Protein AF-0000000084850840 (afdb_homodimer)

pLDDT: mean 91.82, std 13.37, range [30.03, 98.81]

Foldseek 3Di:
DPPLQQLQDDPSCCCQQPVQLVLLQVLLCCQPPPPHQQVLLQQLALDPDGDDPPDDPVSNVVSNVRSVVSNVSSCCSHPVLVCLSVVCRPPNQSSNVVVLVVLVVLLVVLVVQQVVSLVPYDPVCSPPVVSRDPNSCVRHVVSVVSNVSSVCSLVQPPHDHDHHPDDPPPPPVVD/DPPLQQLQDDPSCCCQQPVQLVLLQVLLCCQPPPPHQQVLVQQLALDPDGDDPPDDPVSNVVSNVRSVVSNVSSCCSHPVLVCLSVVCSPPNQSSNVVVLVVLVVLLVVLVVQQVVSLVPYDPVCSPPVVSRDPNSCVRHVVSVVSNVSSVCSLVQPPHDHDHHPDDPPPPPVVD

Organism: Agaricus bisporus var. burnettii (strain JB137-S8 / ATCC MYA-4627 / FGSC 10392) (NCBI:txid597362)

Solvent-accessible surface area (backbone atoms only — not comparable to full-atom values): 18500 Å² total; per-residue (Å²): 126,82,59,65,38,57,58,45,50,69,70,54,29,49,42,52,52,46,50,46,24,51,60,36,30,45,56,32,48,25,40,76,65,66,85,18,52,66,53,56,50,43,43,59,38,78,60,90,67,79,65,72,86,72,67,53,52,44,57,49,35,45,50,54,49,32,26,43,48,28,33,32,53,15,37,35,37,44,38,28,53,48,33,38,32,71,65,36,59,88,34,45,36,55,37,33,47,35,50,45,31,42,46,50,31,49,38,53,36,29,54,51,43,32,49,50,50,50,68,41,39,57,78,90,50,63,86,34,74,90,69,50,41,72,52,40,38,48,51,37,54,51,33,47,50,51,34,51,51,49,51,36,55,73,70,33,62,94,53,76,67,66,46,69,90,56,76,78,74,82,56,72,74,74,111,126,80,62,61,39,57,57,46,48,70,70,53,29,48,41,52,53,46,49,49,22,50,61,36,29,45,55,32,47,25,39,75,67,63,86,19,51,65,53,56,51,43,42,59,39,80,59,90,68,78,64,72,86,72,69,53,52,43,56,49,35,47,51,54,50,32,26,42,49,29,33,33,52,15,37,36,37,44,39,29,53,46,31,38,31,70,66,36,57,88,34,44,34,54,36,33,48,34,49,45,31,43,46,49,31,48,38,54,36,30,53,51,42,32,48,50,48,50,68,41,41,57,78,88,49,62,85,33,73,90,67,50,42,72,50,40,38,49,51,36,54,50,32,48,50,52,33,52,51,50,53,36,53,72,70,33,62,94,52,76,66,65,44,69,90,54,76,78,72,83,58,72,74,78,109

Sequence (350 aa):
MADAFAALPGFYRLVFLYIEPLTTFIPFLFVWITPGAKWFFQEQVPYNIPASTPLDDRTYMVVTQLVNCYMLLGLLSSFVFRAVRDTLPNNPAAQERILGASFLALAIADATHVLATFIGLPENLRFSPQHWNVMTHGNITTTTLYLVTRVAWFMGIGRTRFYFGQKKSQRAKLTMADAFAALPGFYRLVFLYIEPLTTFIPFLFVWITPGAKWFFQEQVPYNIPASTPLDDRTYMVVTQLVNCYMLLGLLSSFVFRAVRDTLPNNPAAQERILGASFLALAIADATHVLATFIGLPENLRFSPQHWNVMTHGNITTTTLYLVTRVAWFMGIGRTRFYFGQKKSQRAKLT

Structure (mmCIF, N/CA/C/O backbone):
data_AF-0000000084850840-model_v1
#
loop_
_entity.id
_entity.type
_entity.pdbx_description
1 polymer 'DUF7704 domain-containing protein'
#
loop_
_atom_site.group_PDB
_atom_site.id
_atom_site.type_symbol
_atom_site.label_atom_id
_atom_site.label_alt_id
_atom_site.label_comp_id
_atom_site.label_asym_id
_atom_site.label_entity_id
_atom_site.label_seq_id
_atom_site.pdbx_PDB_ins_code
_atom_site.Cartn_x
_atom_site.Cartn_y
_atom_site.Cartn_z
_atom_site.occupancy
_atom_site.B_iso_or_equiv
_atom_site.auth_seq_id
_atom_site.auth_comp_id
_atom_site.auth_asym_id
_atom_site.auth_atom_id
_atom_site.pdbx_PDB_model_num
ATOM 1 N N . MET A 1 1 ? -14.633 15.977 26.641 1 37.25 1 MET A N 1
ATOM 2 C CA . MET A 1 1 ? -13.234 16.141 26.25 1 37.25 1 MET A CA 1
ATOM 3 C C . MET A 1 1 ? -13.102 16.172 24.734 1 37.25 1 MET A C 1
ATOM 5 O O . MET A 1 1 ? -13.742 15.398 24.031 1 37.25 1 MET A O 1
ATOM 9 N N . ALA A 1 2 ? -12.867 17.312 24.141 1 48.44 2 ALA A N 1
ATOM 10 C CA . ALA A 1 2 ? -12.766 17.5 22.703 1 48.44 2 ALA A CA 1
ATOM 11 C C . ALA A 1 2 ? -12.008 16.344 22.047 1 48.44 2 ALA A C 1
ATOM 13 O O . ALA A 1 2 ? -10.961 15.93 22.531 1 48.44 2 ALA A O 1
ATOM 14 N N . ASP A 1 3 ? -12.664 15.578 21.25 1 62.12 3 ASP A N 1
ATOM 15 C CA . ASP A 1 3 ? -12.055 14.43 20.594 1 62.12 3 ASP A CA 1
ATOM 16 C C . ASP A 1 3 ? -10.742 14.805 19.922 1 62.12 3 ASP A C 1
ATOM 18 O O . ASP A 1 3 ? -10.695 15.742 19.125 1 62.12 3 ASP A O 1
ATOM 22 N N . ALA A 1 4 ? -9.664 14.203 20.562 1 77.75 4 ALA A N 1
ATOM 23 C CA . ALA A 1 4 ? -8.297 14.461 20.141 1 77.75 4 ALA A CA 1
ATOM 24 C C . ALA A 1 4 ? -8.109 14.172 18.656 1 77.75 4 ALA A C 1
ATOM 26 O O . ALA A 1 4 ? -7.188 14.688 18.016 1 77.75 4 ALA A O 1
ATOM 27 N N . PHE A 1 5 ? -9.117 13.438 18.078 1 92.56 5 PHE A N 1
ATOM 28 C CA . PHE A 1 5 ? -9.07 13.164 16.641 1 92.56 5 PHE A CA 1
ATOM 29 C C . PHE A 1 5 ? -10.406 13.492 15.977 1 92.56 5 PHE A C 1
ATOM 31 O O . PHE A 1 5 ? -11.078 12.609 15.453 1 92.56 5 PHE A O 1
ATOM 38 N N . ALA A 1 6 ? -10.734 14.734 15.914 1 93.75 6 ALA A N 1
ATOM 39 C CA . ALA A 1 6 ? -12.039 15.234 15.492 1 93.75 6 ALA A CA 1
ATOM 40 C C . ALA A 1 6 ? -12.398 14.742 14.094 1 93.75 6 ALA A C 1
ATOM 42 O O . ALA A 1 6 ? -13.555 14.445 13.805 1 93.75 6 ALA A O 1
ATOM 43 N N . ALA A 1 7 ? -11.422 14.617 13.25 1 96.56 7 ALA A N 1
ATOM 44 C CA . ALA A 1 7 ? -11.672 14.242 11.859 1 96.56 7 ALA A CA 1
ATOM 45 C C . ALA A 1 7 ? -11.938 12.75 11.727 1 96.56 7 ALA A C 1
ATOM 47 O O . ALA A 1 7 ? -12.414 12.281 10.695 1 96.56 7 ALA A O 1
ATOM 48 N N . LEU A 1 8 ? -11.547 11.938 12.695 1 96.81 8 LEU A N 1
ATOM 49 C CA . LEU A 1 8 ? -11.758 10.492 12.703 1 96.81 8 LEU A CA 1
ATOM 50 C C . LEU A 1 8 ? -12.312 10.031 14.039 1 96.81 8 LEU A C 1
ATOM 52 O O . LEU A 1 8 ? -11.648 9.305 14.781 1 96.81 8 LEU A O 1
ATOM 56 N N . PRO A 1 9 ? -13.547 10.281 14.297 1 96.19 9 PRO A N 1
ATOM 57 C CA . PRO A 1 9 ? -14.102 10.023 15.633 1 96.19 9 PRO A CA 1
ATOM 58 C C . PRO A 1 9 ? -14.727 8.633 15.758 1 96.19 9 PRO A C 1
ATOM 60 O O . PRO A 1 9 ? -15.102 8.031 14.742 1 96.19 9 PRO A O 1
ATOM 63 N N . GLY A 1 10 ? -14.82 8.109 16.969 1 95.19 10 GLY A N 1
ATOM 64 C CA . GLY A 1 10 ? -15.641 6.973 17.344 1 95.19 10 GLY A CA 1
ATOM 65 C C . GLY A 1 10 ? -15.422 5.754 16.469 1 95.19 10 GLY A C 1
ATOM 66 O O . GLY A 1 10 ? -14.297 5.27 16.344 1 95.19 10 GLY A O 1
ATOM 67 N N . PHE A 1 11 ? -16.547 5.461 15.742 1 97.25 11 PHE A N 1
ATOM 68 C CA . PHE A 1 11 ? -16.578 4.266 14.906 1 97.25 11 PHE A CA 1
ATOM 69 C C . PHE A 1 11 ? -15.5 4.312 13.836 1 97.25 11 PHE A C 1
ATOM 71 O O . PHE A 1 11 ? -14.82 3.312 13.586 1 97.25 11 PHE A O 1
ATOM 78 N N . TYR A 1 12 ? -15.312 5.426 13.227 1 97.88 12 TYR A N 1
ATOM 79 C CA . TYR A 1 12 ? -14.32 5.562 12.164 1 97.88 12 TYR A CA 1
ATOM 80 C C . TYR A 1 12 ? -12.906 5.371 12.711 1 97.88 12 TYR A C 1
ATOM 82 O O . TYR A 1 12 ? -12.07 4.734 12.07 1 97.88 12 TYR A O 1
ATOM 90 N N . ARG A 1 13 ? -12.68 5.906 13.859 1 97.06 13 ARG A N 1
ATOM 91 C CA . ARG A 1 13 ? -11.391 5.727 14.516 1 97.06 13 ARG A CA 1
ATOM 92 C C . ARG A 1 13 ? -11.125 4.254 14.797 1 97.06 13 ARG A C 1
ATOM 94 O O . ARG A 1 13 ? -10.023 3.758 14.547 1 97.06 13 ARG A O 1
ATOM 101 N N . LEU A 1 14 ? -12.07 3.604 15.367 1 97.12 14 LEU A N 1
ATOM 102 C CA . LEU A 1 14 ? -11.938 2.186 15.672 1 97.12 14 LEU A CA 1
ATOM 103 C C . LEU A 1 14 ? -11.602 1.388 14.414 1 97.12 14 LEU A C 1
ATOM 105 O O . LEU A 1 14 ? -10.688 0.562 14.422 1 97.12 14 LEU A O 1
ATOM 109 N N . VAL A 1 15 ? -12.281 1.658 13.336 1 98.06 15 VAL A N 1
ATOM 110 C CA . VAL A 1 15 ? -12.141 0.883 12.109 1 98.06 15 VAL A CA 1
ATOM 111 C C . VAL A 1 15 ? -10.789 1.186 11.461 1 98.06 15 VAL A C 1
ATOM 113 O O . VAL A 1 15 ? -10.016 0.271 11.172 1 98.06 15 VAL A O 1
ATOM 116 N N . PHE A 1 16 ? -10.469 2.463 11.297 1 97.81 16 PHE A N 1
ATOM 117 C CA . PHE A 1 16 ? -9.367 2.812 10.406 1 97.81 16 PHE A CA 1
ATOM 118 C C . PHE A 1 16 ? -8.062 2.945 11.18 1 97.81 16 PHE A C 1
ATOM 120 O O . PHE A 1 16 ? -6.98 2.852 10.602 1 97.81 16 PHE A O 1
ATOM 127 N N . LEU A 1 17 ? -8.156 3.107 12.484 1 96.44 17 LEU A N 1
ATOM 128 C CA . LEU A 1 17 ? -6.934 3.217 13.273 1 96.44 17 LEU A CA 1
ATOM 129 C C . LEU A 1 17 ? -6.566 1.875 13.898 1 96.44 17 LEU A C 1
ATOM 131 O O . LEU A 1 17 ? -5.402 1.634 14.219 1 96.44 17 LEU A O 1
ATOM 135 N N . TYR A 1 18 ? -7.52 0.947 14.078 1 96.69 18 TYR A N 1
ATOM 136 C CA . TYR A 1 18 ? -7.219 -0.27 14.82 1 96.69 18 TYR A CA 1
ATOM 137 C C . TYR A 1 18 ? -7.598 -1.509 14.023 1 96.69 18 TYR A C 1
ATOM 139 O O . TYR A 1 18 ? -6.746 -2.348 13.719 1 96.69 18 TYR A O 1
ATOM 147 N N . ILE A 1 19 ? -8.781 -1.619 13.531 1 98 19 ILE A N 1
ATOM 148 C CA . ILE A 1 19 ? -9.273 -2.846 12.914 1 98 19 ILE A CA 1
ATOM 149 C C . ILE A 1 19 ? -8.594 -3.049 11.555 1 98 19 ILE A C 1
ATOM 151 O O . ILE A 1 19 ? -8.039 -4.117 11.289 1 98 19 ILE A O 1
ATOM 155 N N . GLU A 1 20 ? -8.648 -2.023 10.75 1 97.88 20 GLU A N 1
ATOM 156 C CA . GLU A 1 20 ? -8.094 -2.158 9.406 1 97.88 20 GLU A CA 1
ATOM 157 C C . GLU A 1 20 ? -6.594 -2.436 9.453 1 97.88 20 GLU A C 1
ATOM 159 O O . GLU A 1 20 ? -6.113 -3.379 8.828 1 97.88 20 GLU A O 1
ATOM 164 N N . PRO A 1 21 ? -5.805 -1.702 10.258 1 97.5 21 PRO A N 1
ATOM 165 C CA . PRO A 1 21 ? -4.379 -2.029 10.328 1 97.5 21 PRO A CA 1
ATOM 166 C C . PRO A 1 21 ? -4.121 -3.449 10.828 1 97.5 21 PRO A C 1
ATOM 168 O O . PRO A 1 21 ? -3.244 -4.145 10.305 1 97.5 21 PRO A O 1
ATOM 171 N N . LEU A 1 22 ? -4.863 -3.908 11.719 1 96.94 22 LEU A N 1
ATOM 172 C CA . LEU A 1 22 ? -4.68 -5.25 12.258 1 96.94 22 LEU A CA 1
ATOM 173 C C . LEU A 1 22 ? -5.012 -6.309 11.211 1 96.94 22 LEU A C 1
ATOM 175 O O . LEU A 1 22 ? -4.242 -7.254 11.016 1 96.94 22 LEU A O 1
ATOM 179 N N . THR A 1 23 ? -6.062 -6.109 10.5 1 97.69 23 THR A N 1
ATOM 180 C CA . THR A 1 23 ? -6.52 -7.125 9.562 1 97.69 23 THR A CA 1
ATOM 181 C C . THR A 1 23 ? -5.609 -7.176 8.336 1 97.69 23 THR A C 1
ATOM 183 O O . THR A 1 23 ? -5.402 -8.242 7.754 1 97.69 23 THR A O 1
ATOM 186 N N . THR A 1 24 ? -5.133 -6.066 7.922 1 97 24 THR A N 1
ATOM 187 C CA . THR A 1 24 ? -4.238 -6.066 6.77 1 97 24 THR A CA 1
ATOM 188 C C . THR A 1 24 ? -2.871 -6.629 7.145 1 97 24 THR A C 1
ATOM 190 O O . THR A 1 24 ? -2.15 -7.148 6.289 1 97 24 THR A O 1
ATOM 193 N N . PHE A 1 25 ? -2.539 -6.621 8.477 1 96.62 25 PHE A N 1
ATOM 194 C CA . PHE A 1 25 ? -1.242 -7.109 8.93 1 96.62 25 PHE A CA 1
ATOM 195 C C . PHE A 1 25 ? -1.265 -8.625 9.109 1 96.62 25 PHE A C 1
ATOM 197 O O . PHE A 1 25 ? -0.229 -9.281 9 1 96.62 25 PHE A O 1
ATOM 204 N N . ILE A 1 26 ? -2.33 -9.203 9.336 1 96.81 26 ILE A N 1
ATOM 205 C CA . ILE A 1 26 ? -2.49 -10.609 9.695 1 96.81 26 ILE A CA 1
ATOM 206 C C . ILE A 1 26 ? -1.945 -11.5 8.578 1 96.81 26 ILE A C 1
ATOM 208 O O . ILE A 1 26 ? -1.19 -12.438 8.836 1 96.81 26 ILE A O 1
ATOM 212 N N . PRO A 1 27 ? -2.299 -11.273 7.262 1 97.5 27 PRO A N 1
ATOM 213 C CA . PRO A 1 27 ? -1.752 -12.117 6.199 1 97.5 27 PRO A CA 1
ATOM 214 C C . PRO A 1 27 ? -0.225 -12.133 6.184 1 97.5 27 PRO A C 1
ATOM 216 O O . PRO A 1 27 ? 0.383 -13.156 5.863 1 97.5 27 PRO A O 1
ATOM 219 N N . PHE A 1 28 ? 0.376 -11.016 6.492 1 98.06 28 PHE A N 1
ATOM 220 C CA . PHE A 1 28 ? 1.831 -10.961 6.57 1 98.06 28 PHE A CA 1
ATOM 221 C C . PHE A 1 28 ? 2.355 -11.945 7.609 1 98.06 28 PHE A C 1
ATOM 223 O O . PHE A 1 28 ? 3.293 -12.695 7.34 1 98.06 28 PHE A O 1
ATOM 230 N N . LEU A 1 29 ? 1.734 -11.992 8.766 1 96.5 29 LEU A N 1
ATOM 231 C CA . LEU A 1 29 ? 2.131 -12.93 9.812 1 96.5 29 LEU A CA 1
ATOM 232 C C . LEU A 1 29 ? 1.897 -14.367 9.367 1 96.5 29 LEU A C 1
ATOM 234 O O . LEU A 1 29 ? 2.746 -15.234 9.594 1 96.5 29 LEU A O 1
ATOM 238 N N . PHE A 1 30 ? 0.792 -14.602 8.695 1 94.12 30 PHE A N 1
ATOM 239 C CA . PHE A 1 30 ? 0.44 -15.945 8.242 1 94.12 30 PHE A CA 1
ATOM 240 C C . PHE A 1 30 ? 1.492 -16.484 7.281 1 94.12 30 PHE A C 1
ATOM 242 O O . PHE A 1 30 ? 1.816 -17.672 7.316 1 94.12 30 PHE A O 1
ATOM 249 N N . VAL A 1 31 ? 1.933 -15.633 6.469 1 96.12 31 VAL A N 1
ATOM 250 C CA . VAL A 1 31 ? 2.838 -16.078 5.414 1 96.12 31 VAL A CA 1
ATOM 251 C C . VAL A 1 31 ? 4.238 -16.281 5.984 1 96.12 31 VAL A C 1
ATOM 253 O O . VAL A 1 31 ? 4.926 -17.25 5.633 1 96.12 31 VAL A O 1
ATOM 256 N N . TRP A 1 32 ? 4.691 -15.484 6.973 1 94.81 32 TRP A N 1
ATOM 257 C CA . TRP A 1 32 ? 6.074 -15.516 7.441 1 94.81 32 TRP A CA 1
ATOM 258 C C . TRP A 1 32 ? 6.215 -16.391 8.68 1 94.81 32 TRP A C 1
ATOM 260 O O . TRP A 1 32 ? 7.32 -16.797 9.039 1 94.81 32 TRP A O 1
ATOM 270 N N . ILE A 1 33 ? 5.168 -16.703 9.367 1 93.12 33 ILE A N 1
ATOM 271 C CA . ILE A 1 33 ? 5.25 -17.484 10.602 1 93.12 33 ILE A CA 1
ATOM 272 C C . ILE A 1 33 ? 4.438 -18.766 10.453 1 93.12 33 ILE A C 1
ATOM 274 O O . ILE A 1 33 ? 4.988 -19.828 10.125 1 93.12 33 ILE A O 1
ATOM 278 N N . THR A 1 34 ? 3.154 -18.844 10.805 1 90.75 34 THR A N 1
ATOM 279 C CA . THR A 1 34 ? 2.211 -19.953 10.648 1 90.75 34 THR A CA 1
ATOM 280 C C . THR A 1 34 ? 0.844 -19.438 10.211 1 90.75 34 THR A C 1
ATOM 282 O O . THR A 1 34 ? 0.418 -18.359 10.625 1 90.75 34 THR A O 1
ATOM 285 N N . PRO A 1 35 ? 0.35 -20.156 9.094 1 93 35 PRO A N 1
ATOM 286 C CA . PRO A 1 35 ? 0.595 -21.516 8.602 1 93 35 PRO A CA 1
ATOM 287 C C . PRO A 1 35 ? 1.554 -21.547 7.414 1 93 35 PRO A C 1
ATOM 289 O O . PRO A 1 35 ? 1.986 -22.625 6.992 1 93 35 PRO A O 1
ATOM 292 N N . GLY A 1 36 ? 1.809 -20.344 6.844 1 92.88 36 GLY A N 1
ATOM 293 C CA . GLY A 1 36 ? 2.838 -20.297 5.816 1 92.88 36 GLY A CA 1
ATOM 294 C C . GLY A 1 36 ? 2.318 -19.828 4.469 1 92.88 36 GLY A C 1
ATOM 295 O O . GLY A 1 36 ? 1.107 -19.688 4.277 1 92.88 36 GLY A O 1
ATOM 296 N N . ALA A 1 37 ? 3.191 -19.672 3.57 1 94.5 37 ALA A N 1
ATOM 297 C CA . ALA A 1 37 ? 2.908 -19.109 2.256 1 94.5 37 ALA A CA 1
ATOM 298 C C . ALA A 1 37 ? 2.018 -20.031 1.436 1 94.5 37 ALA A C 1
ATOM 300 O O . ALA A 1 37 ? 1.136 -19.578 0.707 1 94.5 37 ALA A O 1
ATOM 301 N N . LYS A 1 38 ? 2.297 -21.281 1.555 1 93.94 38 LYS A N 1
ATOM 302 C CA . LYS A 1 38 ? 1.506 -22.25 0.796 1 93.94 38 LYS A CA 1
ATOM 303 C C . LYS A 1 38 ? 0.035 -22.188 1.198 1 93.94 38 LYS A C 1
ATOM 305 O O . LYS A 1 38 ? -0.85 -22.219 0.34 1 93.94 38 LYS A O 1
ATOM 310 N N . TRP A 1 39 ? -0.13 -22.188 2.391 1 94.31 39 TRP A N 1
ATOM 311 C CA . TRP A 1 39 ? -1.502 -22.125 2.885 1 94.31 39 TRP A CA 1
ATOM 312 C C . TRP A 1 39 ? -2.205 -20.859 2.375 1 94.31 39 TRP A C 1
ATOM 314 O O . TRP A 1 39 ? -3.334 -20.938 1.884 1 94.31 39 TRP A O 1
ATOM 324 N N . PHE A 1 40 ? -1.594 -19.734 2.516 1 96.62 40 PHE A N 1
ATOM 325 C CA . PHE A 1 40 ? -2.16 -18.469 2.07 1 96.62 40 PHE A CA 1
ATOM 326 C C . PHE A 1 40 ? -2.512 -18.516 0.588 1 96.62 40 PHE A C 1
ATOM 328 O O . PHE A 1 40 ? -3.598 -18.094 0.186 1 96.62 40 PHE A O 1
ATOM 335 N N . PHE A 1 41 ? -1.603 -19.047 -0.112 1 96.44 41 PHE A N 1
ATOM 336 C CA . PHE A 1 41 ? -1.819 -19.188 -1.548 1 96.44 41 PHE A CA 1
ATOM 337 C C . PHE A 1 41 ? -3.006 -20.094 -1.835 1 96.44 41 PHE A C 1
ATOM 339 O O . PHE A 1 41 ? -3.871 -19.766 -2.645 1 96.44 41 PHE A O 1
ATOM 346 N N . GLN A 1 42 ? -3.07 -21.203 -1.19 1 94.81 42 GLN A N 1
ATOM 347 C CA . GLN A 1 42 ? -4.141 -22.172 -1.369 1 94.81 42 GLN A CA 1
ATOM 348 C C . GLN A 1 42 ? -5.5 -21.562 -1.041 1 94.81 42 GLN A C 1
ATOM 350 O O . GLN A 1 42 ? -6.492 -21.844 -1.718 1 94.81 42 GLN A O 1
ATOM 355 N N . GLU A 1 43 ? -5.488 -20.703 -0.084 1 95 43 GLU A N 1
ATOM 356 C CA . GLU A 1 43 ? -6.746 -20.172 0.443 1 95 43 GLU A CA 1
ATOM 357 C C . GLU A 1 43 ? -7.273 -19.031 -0.425 1 95 43 GLU A C 1
ATOM 359 O O . GLU A 1 43 ? -8.383 -18.547 -0.205 1 95 43 GLU A O 1
ATOM 364 N N . GLN A 1 44 ? -6.512 -18.641 -1.436 1 96.12 44 GLN A N 1
ATOM 365 C CA . GLN A 1 44 ? -6.945 -17.516 -2.268 1 96.12 44 GLN A CA 1
ATOM 366 C C . GLN A 1 44 ? -8.219 -17.875 -3.035 1 96.12 44 GLN A C 1
ATOM 368 O O . GLN A 1 44 ? -8.992 -16.984 -3.396 1 96.12 44 GLN A O 1
ATOM 373 N N . VAL A 1 45 ? -8.367 -19.125 -3.297 1 94.75 45 VAL A N 1
ATOM 374 C CA . VAL A 1 45 ? -9.578 -19.641 -3.932 1 94.75 45 VAL A CA 1
ATOM 375 C C . VAL A 1 45 ? -10.086 -20.875 -3.168 1 94.75 45 VAL A C 1
ATOM 377 O O . VAL A 1 45 ? -9.305 -21.75 -2.814 1 94.75 45 VAL A O 1
ATOM 380 N N . PRO A 1 46 ? -11.344 -20.828 -2.982 1 91.44 46 PRO A N 1
ATOM 381 C CA . PRO A 1 46 ? -11.883 -21.938 -2.184 1 91.44 46 PRO A CA 1
ATOM 382 C C . PRO A 1 46 ? -11.961 -23.25 -2.961 1 91.44 46 PRO A C 1
ATOM 384 O O . PRO A 1 46 ? -13.055 -23.703 -3.295 1 91.44 46 PRO A O 1
ATOM 387 N N . TYR A 1 47 ? -10.82 -23.766 -3.354 1 82.31 47 TYR A N 1
ATOM 388 C CA . TYR A 1 47 ? -10.727 -25.078 -3.973 1 82.31 47 TYR A CA 1
ATOM 389 C C . TYR A 1 47 ? -10.359 -26.141 -2.943 1 82.31 47 TYR A C 1
ATOM 391 O O . TYR A 1 47 ? -9.719 -25.844 -1.933 1 82.31 47 TYR A O 1
ATOM 399 N N . ASN A 1 48 ? -10.844 -27.297 -3.305 1 76.75 48 ASN A N 1
ATOM 400 C CA . ASN A 1 48 ? -10.445 -28.438 -2.482 1 76.75 48 ASN A CA 1
ATOM 401 C C . ASN A 1 48 ? -9.18 -29.094 -3.023 1 76.75 48 ASN A C 1
ATOM 403 O O . ASN A 1 48 ? -8.633 -30 -2.393 1 76.75 48 ASN A O 1
ATOM 407 N N . ILE A 1 49 ? -8.688 -28.531 -4.098 1 75.81 49 ILE A N 1
ATOM 408 C CA . ILE A 1 49 ? -7.469 -29.109 -4.656 1 75.81 49 ILE A CA 1
ATOM 409 C C . ILE A 1 49 ? -6.246 -28.406 -4.059 1 75.81 49 ILE A C 1
ATOM 411 O O . ILE A 1 49 ? -6.105 -27.188 -4.164 1 75.81 49 ILE A O 1
ATOM 415 N N . PRO A 1 50 ? -5.426 -29.234 -3.455 1 79.75 50 PRO A N 1
ATOM 416 C CA . PRO A 1 50 ? -4.254 -28.625 -2.826 1 79.75 50 PRO A CA 1
ATOM 417 C C . PRO A 1 50 ? -3.289 -28.016 -3.84 1 79.75 50 PRO A C 1
ATOM 419 O O . PRO A 1 50 ? -3.152 -28.531 -4.953 1 79.75 50 PRO A O 1
ATOM 422 N N . ALA A 1 51 ? -2.711 -26.953 -3.545 1 76.62 51 ALA A N 1
ATOM 423 C CA . ALA A 1 51 ? -1.626 -26.391 -4.34 1 76.62 51 ALA A CA 1
ATOM 424 C C . ALA A 1 51 ? -0.403 -27.297 -4.332 1 76.62 51 ALA A C 1
ATOM 426 O O . ALA A 1 51 ? -0.245 -28.125 -3.434 1 76.62 51 ALA A O 1
ATOM 427 N N . SER A 1 52 ? 0.365 -27.109 -5.348 1 72.5 52 SER A N 1
ATOM 428 C CA . SER A 1 52 ? 1.581 -27.906 -5.449 1 72.5 52 SER A CA 1
ATOM 429 C C . SER A 1 52 ? 2.527 -27.625 -4.285 1 72.5 52 SER A C 1
ATOM 431 O O . SER A 1 52 ? 2.535 -26.516 -3.74 1 72.5 52 SER A O 1
ATOM 433 N N . THR A 1 53 ? 3.312 -28.656 -3.697 1 72.31 53 THR A N 1
ATOM 434 C CA . THR A 1 53 ? 4.352 -28.562 -2.68 1 72.31 53 THR A CA 1
ATOM 435 C C . THR A 1 53 ? 5.703 -28.984 -3.242 1 72.31 53 THR A C 1
ATOM 437 O O . THR A 1 53 ? 5.836 -30.094 -3.783 1 72.31 53 THR A O 1
ATOM 440 N N . PRO A 1 54 ? 6.609 -28.047 -3.07 1 80.44 54 PRO A N 1
ATOM 441 C CA . PRO A 1 54 ? 6.66 -26.641 -2.643 1 80.44 54 PRO A CA 1
ATOM 442 C C . PRO A 1 54 ? 6.066 -25.688 -3.676 1 80.44 54 PRO A C 1
ATOM 444 O O . PRO A 1 54 ? 5.863 -26.078 -4.828 1 80.44 54 PRO A O 1
ATOM 447 N N . LEU A 1 55 ? 5.82 -24.438 -3.24 1 90.19 55 LEU A N 1
ATOM 448 C CA . LEU A 1 55 ? 5.43 -23.422 -4.203 1 90.19 55 LEU A CA 1
ATOM 449 C C . LEU A 1 55 ? 6.547 -23.156 -5.207 1 90.19 55 LEU A C 1
ATOM 451 O O . LEU A 1 55 ? 7.727 -23.156 -4.848 1 90.19 55 LEU A O 1
ATOM 455 N N . ASP A 1 56 ? 6.109 -23 -6.398 1 90.25 56 ASP A N 1
ATOM 456 C CA . ASP A 1 56 ? 7.137 -22.594 -7.352 1 90.25 56 ASP A CA 1
ATOM 457 C C . ASP A 1 56 ? 7.684 -21.219 -7.008 1 90.25 56 ASP A C 1
ATOM 459 O O . ASP A 1 56 ? 7.031 -20.438 -6.309 1 90.25 56 ASP A O 1
ATOM 463 N N . ASP A 1 57 ? 8.844 -20.797 -7.477 1 91.56 57 ASP A N 1
ATOM 464 C CA . ASP A 1 57 ? 9.57 -19.578 -7.113 1 91.56 57 ASP A CA 1
ATOM 465 C C . ASP A 1 57 ? 8.742 -18.344 -7.426 1 91.56 57 ASP A C 1
ATOM 467 O O . ASP A 1 57 ? 8.695 -17.406 -6.625 1 91.56 57 ASP A O 1
ATOM 471 N N . ARG A 1 58 ? 8.141 -18.328 -8.562 1 94.56 58 ARG A N 1
ATOM 472 C CA . ARG A 1 58 ? 7.359 -17.156 -8.969 1 94.56 58 ARG A CA 1
ATOM 473 C C . ARG A 1 58 ? 6.168 -16.953 -8.047 1 94.56 58 ARG A C 1
ATOM 475 O O . ARG A 1 58 ? 5.867 -15.812 -7.656 1 94.56 58 ARG A O 1
ATOM 482 N N . THR A 1 59 ? 5.52 -18.062 -7.73 1 95 59 THR A N 1
ATOM 483 C CA . THR A 1 59 ? 4.387 -18 -6.816 1 95 59 THR A CA 1
ATOM 484 C C . THR A 1 59 ? 4.832 -17.5 -5.441 1 95 59 THR A C 1
ATOM 486 O O . THR A 1 59 ? 4.199 -16.625 -4.855 1 95 59 THR A O 1
ATOM 489 N N . TYR A 1 60 ? 5.891 -18.062 -4.965 1 95 60 TYR A N 1
ATOM 490 C CA . TYR A 1 60 ? 6.438 -17.625 -3.688 1 95 60 TYR A CA 1
ATOM 491 C C . TYR A 1 60 ? 6.734 -16.125 -3.709 1 95 60 TYR A C 1
ATOM 493 O O . TYR A 1 60 ? 6.41 -15.406 -2.76 1 95 60 TYR A O 1
ATOM 501 N N . MET A 1 61 ? 7.293 -15.68 -4.801 1 96.31 61 MET A N 1
ATOM 502 C CA . MET A 1 61 ? 7.66 -14.281 -4.965 1 96.31 61 MET A CA 1
ATOM 503 C C . MET A 1 61 ? 6.43 -13.383 -4.887 1 96.31 61 MET A C 1
ATOM 505 O O . MET A 1 61 ? 6.395 -12.438 -4.094 1 96.31 61 MET A O 1
ATOM 509 N N . VAL A 1 62 ? 5.453 -13.672 -5.629 1 97.12 62 VAL A N 1
ATOM 510 C CA . VAL A 1 62 ? 4.293 -12.789 -5.691 1 97.12 62 VAL A CA 1
ATOM 511 C C . VAL A 1 62 ? 3.531 -12.844 -4.367 1 97.12 62 VAL A C 1
ATOM 513 O O . VAL A 1 62 ? 3.01 -11.82 -3.906 1 97.12 62 VAL A O 1
ATOM 516 N N . VAL A 1 63 ? 3.486 -13.984 -3.754 1 97.69 63 VAL A N 1
ATOM 517 C CA . VAL A 1 63 ? 2.781 -14.133 -2.486 1 97.69 63 VAL A CA 1
ATOM 518 C C . VAL A 1 63 ? 3.469 -13.297 -1.408 1 97.69 63 VAL A C 1
ATOM 520 O O . VAL A 1 63 ? 2.809 -12.555 -0.675 1 97.69 63 VAL A O 1
ATOM 523 N N . THR A 1 64 ? 4.73 -13.367 -1.312 1 97.88 64 THR A N 1
ATOM 524 C CA . THR A 1 64 ? 5.441 -12.648 -0.256 1 97.88 64 THR A CA 1
ATOM 525 C C . THR A 1 64 ? 5.453 -11.148 -0.53 1 97.88 64 THR A C 1
ATOM 527 O O . THR A 1 64 ? 5.414 -10.344 0.401 1 97.88 64 THR A O 1
ATOM 530 N N . GLN A 1 65 ? 5.48 -10.773 -1.763 1 98.06 65 GLN A N 1
ATOM 531 C CA . GLN A 1 65 ? 5.371 -9.359 -2.111 1 98.06 65 GLN A CA 1
ATOM 532 C C . GLN A 1 65 ? 3.992 -8.812 -1.753 1 98.06 65 GLN A C 1
ATOM 534 O O . GLN A 1 65 ? 3.875 -7.684 -1.265 1 98.06 65 GLN A O 1
ATOM 539 N N . LEU A 1 66 ? 3.031 -9.609 -1.998 1 98.06 66 LEU A N 1
ATOM 540 C CA . LEU A 1 66 ? 1.662 -9.195 -1.717 1 98.06 66 LEU A CA 1
ATOM 541 C C . LEU A 1 66 ? 1.466 -8.938 -0.226 1 98.06 66 LEU A C 1
ATOM 543 O O . LEU A 1 66 ? 0.989 -7.871 0.168 1 98.06 66 LEU A O 1
ATOM 547 N N . VAL A 1 67 ? 1.831 -9.883 0.564 1 98.38 67 VAL A N 1
ATOM 548 C CA . VAL A 1 67 ? 1.574 -9.719 1.992 1 98.38 67 VAL A CA 1
ATOM 549 C C . VAL A 1 67 ? 2.475 -8.625 2.559 1 98.38 67 VAL A C 1
ATOM 551 O O . VAL A 1 67 ? 2.137 -7.992 3.562 1 98.38 67 VAL A O 1
ATOM 554 N N . ASN A 1 68 ? 3.633 -8.414 1.965 1 98.56 68 ASN A N 1
ATOM 555 C CA . ASN A 1 68 ? 4.453 -7.266 2.328 1 98.56 68 ASN A CA 1
ATOM 556 C C . ASN A 1 68 ? 3.701 -5.953 2.111 1 98.56 68 ASN A C 1
ATOM 558 O O . ASN A 1 68 ? 3.783 -5.043 2.938 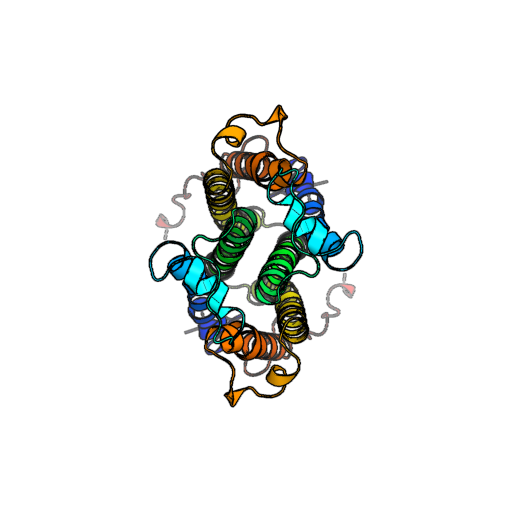1 98.56 68 ASN A O 1
ATOM 562 N N . CYS A 1 69 ? 3.002 -5.871 1.039 1 98.19 69 CYS A N 1
ATOM 563 C CA . CYS A 1 69 ? 2.18 -4.699 0.759 1 98.19 69 CYS A CA 1
ATOM 564 C C . CYS A 1 69 ? 1.066 -4.555 1.79 1 98.19 69 CYS A C 1
ATOM 566 O O . CYS A 1 69 ? 0.73 -3.441 2.195 1 98.19 69 CYS A O 1
ATOM 568 N N . TYR A 1 70 ? 0.515 -5.656 2.184 1 98.19 70 TYR A N 1
ATOM 569 C CA . TYR A 1 70 ? -0.526 -5.609 3.203 1 98.19 70 TYR A CA 1
ATOM 570 C C . TYR A 1 70 ? 0.027 -5.086 4.523 1 98.19 70 TYR A C 1
ATOM 572 O O . TYR A 1 70 ? -0.635 -4.312 5.219 1 98.19 70 TYR A O 1
ATOM 580 N N . MET A 1 71 ? 1.163 -5.52 4.859 1 98.19 71 MET A N 1
ATOM 581 C CA . MET A 1 71 ? 1.818 -4.973 6.043 1 98.19 71 MET A CA 1
ATOM 582 C C . MET A 1 71 ? 2.018 -3.467 5.91 1 98.19 71 MET A C 1
ATOM 584 O O . MET A 1 71 ? 1.751 -2.715 6.852 1 98.19 71 MET A O 1
ATOM 588 N N . LEU A 1 72 ? 2.51 -3.039 4.777 1 97.88 72 LEU A N 1
ATOM 589 C CA . LEU A 1 72 ? 2.717 -1.617 4.531 1 97.88 72 LEU A CA 1
ATOM 590 C C . LEU A 1 72 ? 1.421 -0.837 4.73 1 97.88 72 LEU A C 1
ATOM 592 O O . LEU A 1 72 ? 1.425 0.235 5.34 1 97.88 72 LEU A O 1
ATOM 596 N N . LEU A 1 73 ? 0.322 -1.382 4.211 1 96.94 73 LEU A N 1
ATOM 597 C CA . LEU A 1 73 ? -0.967 -0.72 4.379 1 96.94 73 LEU A CA 1
ATOM 598 C C . LEU A 1 73 ? -1.307 -0.558 5.859 1 96.94 73 LEU A C 1
ATOM 600 O O . LEU A 1 73 ? -1.778 0.501 6.277 1 96.94 73 LEU A O 1
ATOM 604 N N . GLY A 1 74 ? -1.061 -1.562 6.598 1 96.12 74 GLY A N 1
ATOM 605 C CA . GLY A 1 74 ? -1.289 -1.471 8.031 1 96.12 74 GLY A CA 1
ATOM 606 C C . GLY A 1 74 ? -0.422 -0.428 8.711 1 96.12 74 GLY A C 1
ATOM 607 O O . GLY A 1 74 ? -0.897 0.323 9.562 1 96.12 74 GLY A O 1
ATOM 608 N N . LEU A 1 75 ? 0.781 -0.363 8.32 1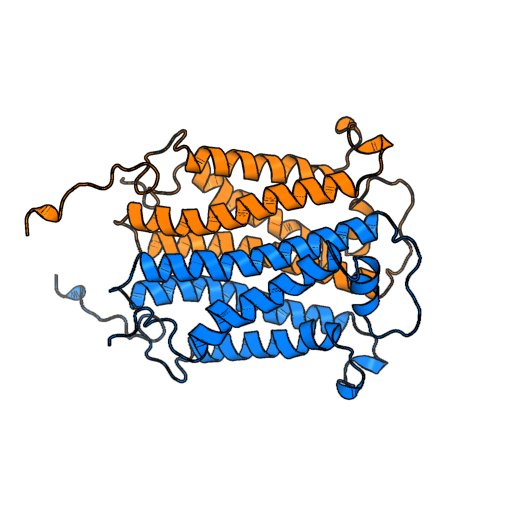 96.19 75 LEU A N 1
ATOM 609 C CA . LEU A 1 75 ? 1.71 0.602 8.898 1 96.19 75 LEU A CA 1
ATOM 610 C C . LEU A 1 75 ? 1.308 2.027 8.539 1 96.19 75 LEU A C 1
ATOM 612 O O . LEU A 1 75 ? 1.37 2.926 9.383 1 96.19 75 LEU A O 1
ATOM 616 N N . LEU A 1 76 ? 0.894 2.213 7.297 1 94.88 76 LEU A N 1
ATOM 617 C CA . LEU A 1 76 ? 0.5 3.549 6.859 1 94.88 76 LEU A CA 1
ATOM 618 C C . LEU A 1 76 ? -0.716 4.039 7.641 1 94.88 76 LEU A C 1
ATOM 620 O O . LEU A 1 76 ? -0.729 5.168 8.133 1 94.88 76 LEU A O 1
ATOM 624 N N . SER A 1 77 ? -1.669 3.215 7.801 1 91.62 77 SER A N 1
ATOM 625 C CA . SER A 1 77 ? -2.861 3.578 8.555 1 91.62 77 SER A CA 1
ATOM 626 C C . SER A 1 77 ? -2.531 3.82 10.023 1 91.62 77 SER A C 1
ATOM 628 O O . SER A 1 77 ? -3.084 4.727 10.648 1 91.62 77 SER A O 1
ATOM 630 N N . SER A 1 78 ? -1.591 3.127 10.539 1 93.12 78 SER A N 1
ATOM 631 C CA . SER A 1 78 ? -1.212 3.262 11.938 1 93.12 78 SER A CA 1
ATOM 632 C C . SER A 1 78 ? -0.313 4.473 12.156 1 93.12 78 SER A C 1
ATOM 634 O O . SER A 1 78 ? -0.609 5.332 12.992 1 93.12 78 SER A O 1
ATOM 636 N N . PHE A 1 79 ? 0.655 4.605 11.328 1 95.44 79 PHE A N 1
ATOM 637 C CA . PHE A 1 79 ? 1.661 5.637 11.547 1 95.44 79 PHE A CA 1
ATOM 638 C C . PHE A 1 79 ? 1.175 6.984 11.031 1 95.44 79 PHE A C 1
ATOM 640 O O . PHE A 1 79 ? 1.271 7.996 11.727 1 95.44 79 PHE A O 1
ATOM 647 N N . VAL A 1 80 ? 0.617 7.031 9.867 1 96.12 80 VAL A N 1
ATOM 648 C CA . VAL A 1 80 ? 0.305 8.297 9.211 1 96.12 80 VAL A CA 1
ATOM 649 C C . VAL A 1 80 ? -0.916 8.938 9.875 1 96.12 80 VAL A C 1
ATOM 651 O O . VAL A 1 80 ? -0.918 10.133 10.156 1 96.12 80 VAL A O 1
ATOM 654 N N . PHE A 1 81 ? -1.942 8.164 10.133 1 97.06 81 PHE A N 1
ATOM 655 C CA . PHE A 1 81 ? -3.141 8.727 10.742 1 97.06 81 PHE A CA 1
ATOM 656 C C . PHE A 1 81 ? -2.838 9.266 12.133 1 97.06 81 PHE A C 1
ATOM 658 O O . PHE A 1 81 ? -3.32 10.336 12.5 1 97.06 81 PHE A O 1
ATOM 665 N N . ARG A 1 82 ? -2.006 8.609 12.844 1 96.56 82 ARG A N 1
ATOM 666 C CA . ARG A 1 82 ? -1.622 9.102 14.164 1 96.56 82 ARG A CA 1
ATOM 667 C C . ARG A 1 82 ? -0.742 10.336 14.055 1 96.56 82 ARG A C 1
ATOM 669 O O . ARG A 1 82 ? -0.842 11.25 14.875 1 96.56 82 ARG A O 1
ATOM 676 N N . ALA A 1 83 ? 0.089 10.32 13.078 1 97.25 83 ALA A N 1
ATOM 677 C CA . ALA A 1 83 ? 0.913 11.5 12.852 1 97.25 83 ALA A CA 1
ATOM 678 C C . ALA A 1 83 ? 0.049 12.719 12.523 1 97.25 83 ALA A C 1
ATOM 680 O O . ALA A 1 83 ? 0.321 13.828 12.992 1 97.25 83 ALA A O 1
ATOM 681 N N . VAL A 1 84 ? -0.975 12.492 11.727 1 97.75 84 VAL A N 1
ATOM 682 C CA . VAL A 1 84 ? -1.893 13.578 11.375 1 97.75 84 VAL A CA 1
ATOM 683 C C . VAL A 1 84 ? -2.582 14.094 12.641 1 97.75 84 VAL A C 1
ATOM 685 O O . VAL A 1 84 ? -2.625 15.305 12.883 1 97.75 84 VAL A O 1
ATOM 688 N N . ARG A 1 85 ? -3.047 13.195 13.43 1 96.75 85 ARG A N 1
ATOM 689 C CA . ARG A 1 85 ? -3.697 13.555 14.688 1 96.75 85 ARG A CA 1
ATOM 690 C C . ARG A 1 85 ? -2.758 14.344 15.586 1 96.75 85 ARG A C 1
ATOM 692 O O . ARG A 1 85 ? -3.111 15.43 16.062 1 96.75 85 ARG A O 1
ATOM 699 N N . ASP A 1 86 ? -1.568 13.828 15.742 1 96.25 86 ASP A N 1
ATOM 700 C CA . ASP A 1 86 ? -0.629 14.391 16.719 1 96.25 86 ASP A CA 1
ATOM 701 C C . ASP A 1 86 ? -0.034 15.703 16.203 1 96.25 86 ASP A C 1
ATOM 703 O O . ASP A 1 86 ? 0.299 16.594 17 1 96.25 86 ASP A O 1
ATOM 707 N N . THR A 1 87 ? 0.067 15.836 14.969 1 96.44 87 THR A N 1
ATOM 708 C CA . THR A 1 87 ? 0.674 17.016 14.359 1 96.44 87 THR A CA 1
ATOM 709 C C . THR A 1 87 ? -0.33 18.156 14.289 1 96.44 87 THR A C 1
ATOM 711 O O . THR A 1 87 ? 0.049 19.328 14.367 1 96.44 87 THR A O 1
ATOM 714 N N . LEU A 1 88 ? -1.617 17.812 14.164 1 96.81 88 LEU A N 1
ATOM 715 C CA . L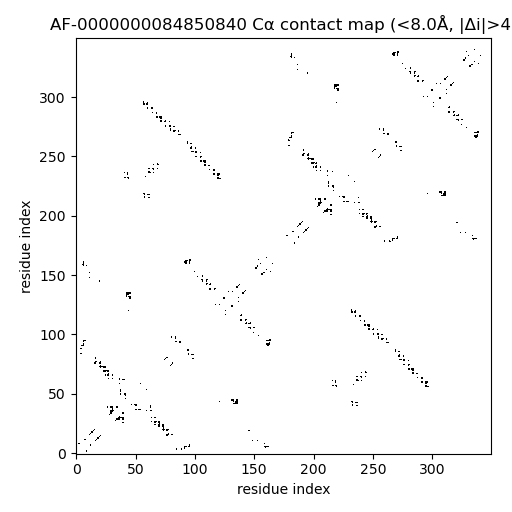EU A 1 88 ? -2.635 18.828 13.906 1 96.81 88 LEU A CA 1
ATOM 716 C C . LEU A 1 88 ? -3.775 18.719 14.914 1 96.81 88 LEU A C 1
ATOM 718 O O . LEU A 1 88 ? -4.945 18.688 14.531 1 96.81 88 LEU A O 1
ATOM 722 N N . PRO A 1 89 ? -3.486 18.688 16.188 1 94.06 89 PRO A N 1
ATOM 723 C CA . PRO A 1 89 ? -4.512 18.422 17.203 1 94.06 89 PRO A CA 1
ATOM 724 C C . PRO A 1 89 ? -5.621 19.469 17.203 1 94.06 89 PRO A C 1
ATOM 726 O O . PRO A 1 89 ? -6.762 19.156 17.562 1 94.06 89 PRO A O 1
ATOM 729 N N . ASN A 1 90 ? -5.383 20.688 16.797 1 94.5 90 ASN A N 1
ATOM 730 C CA . ASN A 1 90 ? -6.379 21.75 16.875 1 94.5 90 ASN A CA 1
ATOM 731 C C . ASN A 1 90 ? -6.781 22.25 15.484 1 94.5 90 ASN A C 1
ATOM 733 O O . ASN A 1 90 ? -7.23 23.391 15.336 1 94.5 90 ASN A O 1
ATOM 737 N N . ASN A 1 91 ? -6.559 21.5 14.469 1 95.88 91 ASN A N 1
ATOM 738 C CA . ASN A 1 91 ? -6.922 21.859 13.102 1 95.88 91 ASN A CA 1
ATOM 739 C C . ASN A 1 91 ? -7.656 20.719 12.398 1 95.88 91 ASN A C 1
ATOM 741 O O . ASN A 1 91 ? -7.109 20.078 11.492 1 95.88 91 ASN A O 1
ATOM 745 N N . PRO A 1 92 ? -8.898 20.516 12.75 1 96.31 92 PRO A N 1
ATOM 746 C CA . PRO A 1 92 ? -9.641 19.359 12.227 1 96.31 92 PRO A CA 1
ATOM 747 C C . PRO A 1 92 ? -9.836 19.422 10.719 1 96.31 92 PRO A C 1
ATOM 749 O O . PRO A 1 92 ? -9.898 18.391 10.055 1 96.31 92 PRO A O 1
ATOM 752 N N . ALA A 1 93 ? -9.898 20.609 10.148 1 96.81 93 ALA A N 1
ATOM 753 C CA . ALA A 1 93 ? -10.039 20.734 8.695 1 96.81 93 ALA A CA 1
ATOM 754 C C . ALA A 1 93 ? -8.812 20.188 7.98 1 96.81 93 ALA A C 1
ATOM 756 O O . ALA A 1 93 ? -8.93 19.484 6.973 1 96.81 93 ALA A O 1
ATOM 757 N N . ALA A 1 94 ? -7.645 20.547 8.492 1 97.06 94 ALA A N 1
ATOM 758 C CA . ALA A 1 94 ? -6.398 20.031 7.918 1 97.06 94 ALA A CA 1
ATOM 759 C C . ALA A 1 94 ? -6.297 18.516 8.086 1 97.06 94 ALA A C 1
ATOM 761 O O . ALA A 1 94 ? -5.859 17.812 7.176 1 97.06 94 ALA A O 1
ATOM 762 N N . GLN A 1 95 ? -6.672 18.078 9.266 1 97.88 95 GLN A N 1
ATOM 763 C CA . GLN A 1 95 ? -6.715 16.625 9.469 1 97.88 95 GLN A CA 1
ATOM 764 C C . GLN A 1 95 ? -7.559 15.945 8.391 1 97.88 95 GLN A C 1
ATOM 766 O O . GLN A 1 95 ? -7.102 15 7.746 1 97.88 95 GLN A O 1
ATOM 771 N N . GLU A 1 96 ? -8.75 16.422 8.258 1 98.06 96 GLU A N 1
ATOM 772 C CA . GLU A 1 96 ? -9.734 15.836 7.352 1 98.06 96 GLU A CA 1
ATOM 773 C C . GLU A 1 96 ? -9.219 15.836 5.914 1 98.06 96 GLU A C 1
ATOM 775 O O . GLU A 1 96 ? -9.414 14.867 5.18 1 98.06 96 GLU A O 1
ATOM 780 N N . ARG A 1 97 ? -8.602 16.875 5.531 1 98 97 ARG A N 1
ATOM 781 C CA . ARG A 1 97 ? -8.117 17 4.16 1 98 97 ARG A CA 1
ATOM 782 C C . ARG A 1 97 ? -7.039 15.953 3.871 1 98 97 ARG A C 1
ATOM 784 O O . ARG A 1 97 ? -7.07 15.297 2.828 1 98 97 ARG A O 1
ATOM 791 N N . ILE A 1 98 ? -6.133 15.805 4.738 1 98.06 98 ILE A N 1
ATOM 792 C CA . ILE A 1 98 ? -5.043 14.859 4.535 1 98.06 98 ILE A CA 1
ATOM 793 C C . ILE A 1 98 ? -5.574 13.43 4.637 1 98.06 98 ILE A C 1
ATOM 795 O O . ILE A 1 98 ? -5.246 12.578 3.811 1 98.06 98 ILE A O 1
ATOM 799 N N . LEU A 1 99 ? -6.406 13.18 5.629 1 97.94 99 LEU A N 1
ATOM 800 C CA . LEU A 1 99 ? -7.039 11.867 5.73 1 97.94 99 LEU A CA 1
ATOM 801 C C . LEU A 1 99 ? -7.859 11.562 4.484 1 97.94 99 LEU A C 1
ATOM 803 O O . LEU A 1 99 ? -7.875 10.422 4.008 1 97.94 99 LEU A O 1
ATOM 807 N N . GLY A 1 100 ? -8.539 12.57 4.023 1 97.88 100 GLY A N 1
ATOM 808 C CA . GLY A 1 100 ? -9.375 12.383 2.85 1 97.88 100 GLY A CA 1
ATOM 809 C C . GLY A 1 100 ? -8.594 11.938 1.628 1 97.88 100 GLY A C 1
ATOM 810 O O . GLY A 1 100 ? -9.086 11.125 0.836 1 97.88 100 GLY A O 1
ATOM 811 N N . ALA A 1 101 ? -7.434 12.508 1.457 1 97.56 101 ALA A N 1
ATOM 812 C CA . ALA A 1 101 ? -6.574 12.078 0.357 1 97.56 101 ALA A CA 1
ATOM 813 C C . ALA A 1 101 ? -6.215 10.594 0.493 1 97.56 101 ALA A C 1
ATOM 815 O O . ALA A 1 101 ? -6.227 9.859 -0.493 1 97.56 101 ALA A O 1
ATOM 816 N N . SER A 1 102 ? -5.887 10.188 1.729 1 97.56 102 SER A N 1
ATOM 817 C CA . SER A 1 102 ? -5.609 8.773 1.986 1 97.56 102 SER A CA 1
ATOM 818 C C . SER A 1 102 ? -6.832 7.91 1.703 1 97.56 102 SER A C 1
ATOM 820 O O . SER A 1 102 ? -6.73 6.875 1.045 1 97.56 102 SER A O 1
ATOM 822 N N . PHE A 1 103 ? -7.965 8.398 2.193 1 98.25 103 PHE A N 1
ATOM 823 C CA . PHE A 1 103 ? -9.195 7.629 2.064 1 98.25 103 PHE A CA 1
ATOM 824 C C . PHE A 1 103 ? -9.609 7.512 0.603 1 98.25 103 PHE A C 1
ATOM 826 O O . PHE A 1 103 ? -10.164 6.492 0.188 1 98.25 103 PHE A O 1
ATOM 833 N N . LEU A 1 104 ? -9.391 8.516 -0.147 1 98.38 104 LEU A N 1
ATOM 834 C CA . LEU A 1 104 ? -9.711 8.438 -1.566 1 98.38 104 LEU A CA 1
ATOM 835 C C . LEU A 1 104 ? -8.867 7.371 -2.26 1 98.38 104 LEU A C 1
ATOM 837 O O . LEU A 1 104 ? -9.391 6.539 -3 1 98.38 104 LEU A O 1
ATOM 841 N N . ALA A 1 105 ? -7.57 7.43 -2.037 1 97.94 105 ALA A N 1
ATOM 842 C CA . ALA A 1 105 ? -6.684 6.422 -2.611 1 97.94 105 ALA A CA 1
ATOM 843 C C . ALA A 1 105 ? -7.098 5.02 -2.184 1 97.94 105 ALA A C 1
ATOM 845 O O . ALA A 1 105 ? -7.164 4.105 -3.008 1 97.94 105 ALA A O 1
ATOM 846 N N . LEU A 1 106 ? -7.391 4.859 -0.952 1 98.44 106 LEU A N 1
ATOM 847 C CA . LEU A 1 106 ? -7.766 3.561 -0.405 1 98.44 106 LEU A CA 1
ATOM 848 C C . LEU A 1 106 ? -9.109 3.104 -0.958 1 98.44 106 LEU A C 1
ATOM 850 O O . LEU A 1 106 ? -9.312 1.914 -1.213 1 98.44 106 LEU A O 1
ATOM 854 N N . ALA A 1 107 ? -10.039 4.039 -1.088 1 98.62 107 ALA A N 1
ATOM 855 C CA . ALA A 1 107 ? -11.352 3.686 -1.626 1 98.62 107 ALA A CA 1
ATOM 856 C C . ALA A 1 107 ? -11.234 3.172 -3.059 1 98.62 107 ALA A C 1
ATOM 858 O O . ALA A 1 107 ? -11.883 2.186 -3.426 1 98.62 107 ALA A O 1
ATOM 859 N N . ILE A 1 108 ? -10.438 3.805 -3.85 1 98.56 108 ILE A N 1
ATOM 860 C CA . ILE A 1 108 ? -10.188 3.35 -5.215 1 98.56 108 ILE A CA 1
ATOM 861 C C . ILE A 1 108 ? -9.602 1.941 -5.191 1 98.56 108 ILE A C 1
ATOM 863 O O . ILE A 1 108 ? -10.055 1.061 -5.926 1 98.56 108 ILE A O 1
ATOM 867 N N . ALA A 1 109 ? -8.648 1.74 -4.355 1 98.31 109 ALA A N 1
ATOM 868 C CA . ALA A 1 109 ? -7.992 0.438 -4.246 1 98.31 109 ALA A CA 1
ATOM 869 C C . ALA A 1 109 ? -8.969 -0.622 -3.742 1 98.31 109 ALA A C 1
ATOM 871 O O . ALA A 1 109 ? -8.914 -1.777 -4.172 1 98.31 109 ALA A O 1
ATOM 872 N N . ASP A 1 110 ? -9.82 -0.249 -2.781 1 98.69 110 ASP A N 1
ATOM 873 C CA . ASP A 1 110 ? -10.844 -1.177 -2.305 1 98.69 110 ASP A CA 1
ATOM 874 C C . ASP A 1 110 ? -11.734 -1.653 -3.451 1 98.69 110 ASP A C 1
ATOM 876 O O . ASP A 1 110 ? -11.945 -2.855 -3.619 1 98.69 110 ASP A O 1
ATOM 880 N N . ALA A 1 111 ? -12.25 -0.722 -4.188 1 98.69 111 ALA A N 1
ATOM 881 C CA . ALA A 1 111 ? -13.172 -1.047 -5.273 1 98.69 111 ALA A CA 1
ATOM 882 C C . ALA A 1 111 ? -12.5 -1.938 -6.312 1 98.69 111 ALA A C 1
ATOM 884 O O . ALA A 1 111 ? -13.078 -2.939 -6.746 1 98.69 111 ALA A O 1
ATOM 885 N N . THR A 1 112 ? -11.289 -1.568 -6.676 1 98.38 112 THR A N 1
ATOM 886 C CA . THR A 1 112 ? -10.602 -2.344 -7.703 1 98.38 112 THR A CA 1
ATOM 887 C C . THR A 1 112 ? -10.164 -3.695 -7.152 1 98.38 112 THR A C 1
ATOM 889 O O . THR A 1 112 ? -10.102 -4.684 -7.887 1 98.38 112 THR A O 1
ATOM 892 N N . HIS A 1 113 ? -9.82 -3.777 -5.895 1 98.38 113 HIS A N 1
ATOM 893 C CA . HIS A 1 113 ? -9.477 -5.043 -5.254 1 98.38 113 HIS A CA 1
ATOM 894 C C . HIS A 1 113 ? -10.656 -6.008 -5.273 1 98.38 113 HIS A C 1
ATOM 896 O O . HIS A 1 113 ? -10.5 -7.176 -5.633 1 98.38 113 HIS A O 1
ATOM 902 N N . VAL A 1 114 ? -11.789 -5.508 -4.887 1 98.31 114 VAL A N 1
ATOM 903 C CA . VAL A 1 114 ? -13 -6.316 -4.883 1 98.31 114 VAL A CA 1
ATOM 904 C C . VAL A 1 114 ? -13.32 -6.77 -6.309 1 98.31 114 VAL A C 1
ATOM 906 O O . VAL A 1 114 ? -13.625 -7.941 -6.539 1 98.31 114 VAL A O 1
ATOM 909 N N . LEU A 1 115 ? -13.234 -5.879 -7.203 1 96.88 115 LEU A N 1
ATOM 910 C CA . LEU A 1 115 ? -13.516 -6.195 -8.594 1 96.88 115 LEU A CA 1
ATOM 911 C C . LEU A 1 115 ? -12.562 -7.262 -9.117 1 96.88 115 LEU A C 1
ATOM 913 O O . LEU A 1 115 ? -12.992 -8.242 -9.727 1 96.88 115 LEU A O 1
ATOM 917 N N . ALA A 1 116 ? -11.312 -7.09 -8.891 1 94.88 116 ALA A N 1
ATOM 918 C CA . ALA A 1 116 ? -10.305 -8.047 -9.344 1 94.88 116 ALA A CA 1
ATOM 919 C C . ALA A 1 116 ? -10.539 -9.422 -8.727 1 94.88 116 ALA A C 1
ATOM 921 O O . ALA A 1 116 ? -10.406 -10.445 -9.398 1 94.88 116 ALA A O 1
ATOM 922 N N . THR A 1 117 ? -10.82 -9.445 -7.441 1 96.44 117 THR A N 1
ATOM 923 C CA . THR A 1 117 ? -11.086 -10.703 -6.754 1 96.44 117 THR A CA 1
ATOM 924 C C . THR A 1 117 ? -12.328 -11.383 -7.324 1 96.44 117 THR A C 1
ATOM 926 O O . THR A 1 117 ? -12.328 -12.594 -7.555 1 96.44 117 THR A O 1
ATOM 929 N N . PHE A 1 118 ? -13.289 -10.562 -7.59 1 95.06 118 PHE A N 1
ATOM 930 C CA . PHE A 1 118 ? -14.531 -11.086 -8.148 1 95.06 118 PHE A CA 1
ATOM 931 C C . PHE A 1 118 ? -14.297 -11.68 -9.531 1 95.06 118 PHE A C 1
ATOM 933 O O . PHE A 1 118 ? -14.789 -12.773 -9.828 1 95.06 118 PHE A O 1
ATOM 940 N N . ILE A 1 119 ? -13.547 -11.055 -10.336 1 92.81 119 ILE A N 1
ATOM 941 C CA . ILE A 1 119 ? -13.219 -11.516 -11.68 1 92.81 119 ILE A CA 1
ATOM 942 C C . ILE A 1 119 ? -12.398 -12.797 -11.602 1 92.81 119 ILE A C 1
ATOM 944 O O . ILE A 1 119 ? -12.555 -13.695 -12.438 1 92.81 119 ILE A O 1
ATOM 948 N N . GLY A 1 120 ? -11.547 -12.922 -10.6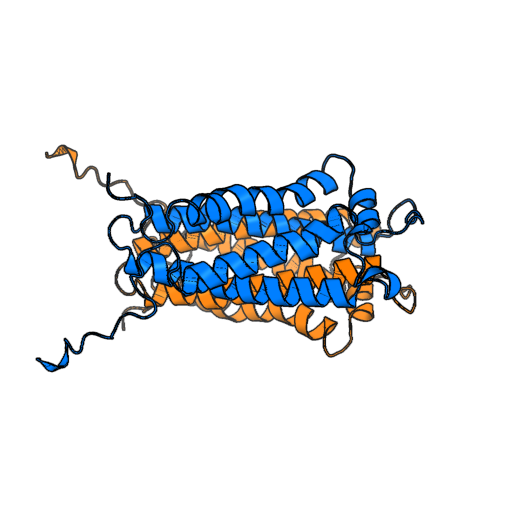25 1 92.69 120 GLY A N 1
ATOM 949 C CA . GLY A 1 120 ? -10.641 -14.047 -10.5 1 92.69 120 GLY A CA 1
ATOM 950 C C . GLY A 1 120 ? -11.297 -15.281 -9.914 1 9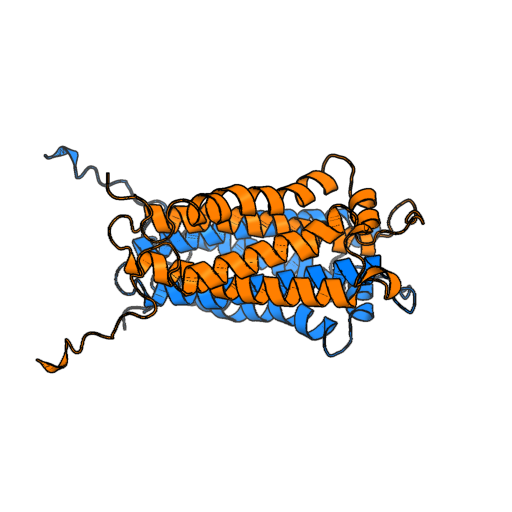2.69 120 GLY A C 1
ATOM 951 O O . GLY A 1 120 ? -10.766 -16.391 -10.047 1 92.69 120 GLY A O 1
ATOM 952 N N . LEU A 1 121 ? -12.414 -15.125 -9.312 1 94.06 121 LEU A N 1
ATOM 953 C CA . LEU A 1 121 ? -13.117 -16.266 -8.727 1 94.06 121 LEU A CA 1
ATOM 954 C C . LEU A 1 121 ? -13.742 -17.125 -9.812 1 94.06 121 LEU A C 1
ATOM 956 O O . LEU A 1 121 ? -14.266 -16.625 -10.797 1 94.06 121 LEU A O 1
ATOM 960 N N . PRO A 1 122 ? -13.688 -18.406 -9.547 1 91.25 122 PRO A N 1
ATOM 961 C CA . PRO A 1 122 ? -14.453 -19.266 -10.453 1 91.25 122 PRO A CA 1
ATOM 962 C C . PRO A 1 122 ? -15.93 -18.875 -10.539 1 91.25 122 PRO A C 1
ATOM 964 O O . PRO A 1 122 ? -16.516 -18.453 -9.539 1 91.25 122 PRO A O 1
ATOM 967 N N . GLU A 1 123 ? -16.484 -19.125 -11.711 1 91.25 123 GLU A N 1
ATOM 968 C CA . GLU A 1 123 ? -17.844 -18.656 -12.008 1 91.25 123 GLU A CA 1
ATOM 969 C C . GLU A 1 123 ? -18.859 -19.234 -11.023 1 91.25 123 GLU A C 1
ATOM 971 O O . GLU A 1 123 ? -19.766 -18.531 -10.586 1 91.25 123 GLU A O 1
ATOM 976 N N . ASN A 1 124 ? -18.672 -20.469 -10.695 1 91.56 124 ASN A N 1
ATOM 977 C CA . ASN A 1 124 ? -19.625 -21.141 -9.828 1 91.56 124 ASN A CA 1
ATOM 978 C C . ASN A 1 124 ? -19.562 -20.625 -8.398 1 91.56 124 ASN A C 1
ATOM 980 O O . ASN A 1 124 ? -20.469 -20.859 -7.602 1 91.56 124 ASN A O 1
ATOM 984 N N . LEU A 1 125 ? -18.594 -19.812 -8.094 1 92.56 125 LEU A N 1
ATOM 985 C CA . LEU A 1 125 ? -18.406 -19.328 -6.73 1 92.56 125 LEU A CA 1
ATOM 986 C C . LEU A 1 125 ? -18.734 -17.844 -6.633 1 92.56 125 LEU A C 1
ATOM 988 O O . LEU A 1 125 ? -18.953 -17.328 -5.539 1 92.56 125 LEU A O 1
ATOM 992 N N . ARG A 1 126 ? -18.766 -17.125 -7.656 1 92.69 126 ARG A N 1
ATOM 993 C CA . ARG A 1 126 ? -18.844 -15.664 -7.691 1 92.69 126 ARG A CA 1
ATOM 994 C C . ARG A 1 126 ? -20.094 -15.18 -6.957 1 92.69 126 ARG A C 1
ATOM 996 O O . ARG A 1 126 ? -20.031 -14.211 -6.195 1 92.69 126 ARG A O 1
ATOM 1003 N N . PHE A 1 127 ? -21.141 -15.914 -7.082 1 93.88 127 PHE A N 1
ATOM 1004 C CA . PHE A 1 127 ? -22.391 -15.453 -6.48 1 93.88 127 PHE A CA 1
ATOM 1005 C C . PHE A 1 127 ? -22.875 -16.422 -5.41 1 93.88 127 PHE A C 1
ATOM 1007 O O . PHE A 1 127 ? -24.078 -16.562 -5.184 1 93.88 127 PHE A O 1
ATOM 1014 N N . SER A 1 128 ? -21.922 -17.109 -4.734 1 95.06 128 SER A N 1
ATOM 1015 C CA . SER A 1 128 ? -22.234 -18.047 -3.662 1 95.06 128 SER A CA 1
ATOM 1016 C C . SER A 1 128 ? -21.406 -17.75 -2.408 1 95.06 128 SER A C 1
ATOM 1018 O O . SER A 1 128 ? -20.625 -18.578 -1.965 1 95.06 128 SER A O 1
ATOM 1020 N N . PRO A 1 129 ? -21.672 -16.641 -1.77 1 95.44 129 PRO A N 1
ATOM 1021 C CA . PRO A 1 129 ? -20.875 -16.234 -0.62 1 95.44 129 PRO A CA 1
ATOM 1022 C C . PRO A 1 129 ? -20.891 -17.25 0.515 1 95.44 129 PRO A C 1
ATOM 1024 O O . PRO A 1 129 ? -19.969 -17.297 1.329 1 95.44 129 PRO A O 1
ATOM 1027 N N . GLN A 1 130 ? -21.875 -18.047 0.61 1 96 130 GLN A N 1
ATOM 1028 C CA . GLN A 1 130 ? -21.953 -19.078 1.646 1 96 130 GLN A CA 1
ATOM 1029 C C . GLN A 1 130 ? -20.844 -20.109 1.469 1 96 130 GLN A C 1
ATOM 1031 O O . GLN A 1 130 ? -20.531 -20.859 2.402 1 96 130 GLN A O 1
ATOM 1036 N N . HIS A 1 131 ? -20.281 -20.203 0.237 1 95.5 131 HIS A N 1
ATOM 1037 C CA . HIS A 1 131 ? -19.234 -21.188 -0.041 1 95.5 131 HIS A CA 1
ATOM 1038 C C . HIS A 1 131 ? -17.859 -20.547 -0.05 1 95.5 131 HIS A C 1
ATOM 1040 O O . HIS A 1 131 ? -16.844 -21.219 -0.292 1 95.5 131 HIS A O 1
ATOM 1046 N N . TRP A 1 132 ? -17.797 -19.281 0.214 1 96.5 132 TRP A N 1
ATOM 1047 C CA . TRP A 1 132 ? -16.5 -18.609 0.291 1 96.5 132 TRP A CA 1
ATOM 1048 C C . TRP A 1 132 ? -15.758 -19.016 1.554 1 96.5 132 TRP A C 1
ATOM 1050 O O . TRP A 1 132 ? -16.359 -19.266 2.596 1 96.5 132 TRP A O 1
ATOM 1060 N N . ASN A 1 133 ? -14.516 -19.172 1.453 1 95.44 133 ASN A N 1
ATOM 1061 C CA . ASN A 1 133 ? -13.672 -19.375 2.629 1 95.44 133 ASN A CA 1
ATOM 1062 C C . ASN A 1 133 ? -13.297 -18.031 3.271 1 95.44 133 ASN A C 1
ATOM 1064 O O . ASN A 1 133 ? -13.719 -16.984 2.809 1 95.44 133 ASN A O 1
ATOM 1068 N N . VAL A 1 134 ? -12.477 -18.031 4.32 1 94.25 134 VAL A N 1
ATOM 1069 C CA . VAL A 1 134 ? -12.125 -16.859 5.102 1 94.25 134 VAL A CA 1
ATOM 1070 C C . VAL A 1 134 ? -11.344 -15.875 4.234 1 94.25 134 VAL A C 1
ATOM 1072 O O . VAL A 1 134 ? -11.562 -14.664 4.312 1 94.25 134 VAL A O 1
ATOM 1075 N N . MET A 1 135 ? -10.484 -16.312 3.369 1 95.75 135 MET A N 1
ATOM 1076 C CA . MET A 1 135 ? -9.68 -15.445 2.514 1 95.75 135 MET A CA 1
ATOM 1077 C C . MET A 1 135 ? -10.562 -14.711 1.509 1 95.75 135 MET A C 1
ATOM 1079 O O . MET A 1 135 ? -10.375 -13.516 1.267 1 95.75 135 MET A O 1
ATOM 1083 N N . THR A 1 136 ? -11.492 -15.445 0.96 1 96.88 136 THR A N 1
ATOM 1084 C CA . THR A 1 136 ? -12.406 -14.82 0.014 1 96.88 136 THR A CA 1
ATOM 1085 C C . THR A 1 136 ? -13.258 -13.766 0.707 1 96.88 136 THR A C 1
ATOM 1087 O O . THR A 1 136 ? -13.445 -12.664 0.177 1 96.88 136 THR A O 1
ATOM 1090 N N . HIS A 1 137 ? -13.758 -14.086 1.85 1 97.19 137 HIS A N 1
ATOM 1091 C CA . HIS A 1 137 ? -14.523 -13.102 2.611 1 97.19 137 HIS A CA 1
ATOM 1092 C C . HIS A 1 137 ? -13.656 -11.906 2.994 1 97.19 137 HIS A C 1
ATOM 1094 O O . HIS A 1 137 ? -14.141 -10.773 3.02 1 97.19 137 HIS A O 1
ATOM 1100 N N . GLY A 1 138 ? -12.422 -12.102 3.346 1 97.31 138 GLY A N 1
ATOM 1101 C CA . GLY A 1 138 ? -11.5 -11 3.598 1 97.31 138 GLY A CA 1
ATOM 1102 C C . GLY A 1 138 ? -11.305 -10.102 2.395 1 97.31 138 GLY A C 1
ATOM 1103 O O . GLY A 1 138 ? -11.367 -8.875 2.512 1 97.31 138 GLY A O 1
ATOM 1104 N N . ASN A 1 139 ? -11.164 -10.695 1.301 1 98 139 ASN A N 1
ATOM 1105 C CA . ASN A 1 139 ? -10.844 -9.977 0.073 1 98 139 ASN A CA 1
ATOM 1106 C C . ASN A 1 139 ? -12.07 -9.25 -0.479 1 98 139 ASN A C 1
ATOM 1108 O O . ASN A 1 139 ? -11.938 -8.195 -1.108 1 98 139 ASN A O 1
ATOM 1112 N N . ILE A 1 140 ? -13.227 -9.797 -0.227 1 97.94 140 ILE A N 1
ATOM 1113 C CA . ILE A 1 140 ? -14.406 -9.188 -0.828 1 97.94 140 ILE A CA 1
ATOM 1114 C C . ILE A 1 140 ? -15.258 -8.523 0.258 1 97.94 140 ILE A C 1
ATOM 1116 O O . ILE A 1 140 ? -15.445 -7.309 0.255 1 97.94 140 ILE A O 1
ATOM 1120 N N . THR A 1 141 ? -15.703 -9.336 1.213 1 98.19 141 THR A N 1
ATOM 1121 C CA . THR A 1 141 ? -16.641 -8.844 2.209 1 98.19 141 THR A CA 1
ATOM 1122 C C . THR A 1 141 ? -16 -7.766 3.076 1 98.19 141 THR A C 1
ATOM 1124 O O . THR A 1 141 ? -16.547 -6.66 3.191 1 98.19 141 THR A O 1
ATOM 1127 N N . THR A 1 142 ? -14.906 -8.078 3.652 1 98.38 142 THR A N 1
ATOM 1128 C CA . THR A 1 142 ? -14.242 -7.133 4.543 1 98.38 142 THR A CA 1
ATOM 1129 C C . THR A 1 142 ? -13.805 -5.887 3.777 1 98.38 142 THR A C 1
ATOM 1131 O O . THR A 1 142 ? -13.992 -4.762 4.254 1 98.38 142 THR A O 1
ATOM 1134 N N . THR A 1 143 ? -13.25 -6.051 2.621 1 98.62 143 THR A N 1
ATOM 1135 C CA . THR A 1 143 ? -12.812 -4.918 1.812 1 98.62 143 THR A CA 1
ATOM 1136 C C . THR A 1 143 ? -14 -4.066 1.384 1 98.62 143 THR A C 1
ATOM 1138 O O . THR A 1 143 ? -13.914 -2.836 1.354 1 98.62 143 THR A O 1
ATOM 1141 N N . THR A 1 144 ? -15.133 -4.703 1.076 1 98.69 144 THR A N 1
ATOM 1142 C CA . THR A 1 144 ? -16.344 -3.969 0.748 1 98.69 144 THR A CA 1
ATOM 1143 C C . THR A 1 144 ? -16.828 -3.145 1.941 1 98.69 144 THR A C 1
ATOM 1145 O O . THR A 1 144 ? -17.25 -1.997 1.781 1 98.69 144 THR A O 1
ATOM 1148 N N . LEU A 1 145 ? -16.719 -3.742 3.078 1 98.75 145 LEU A N 1
ATOM 1149 C CA . LEU A 1 145 ? -17.109 -3.021 4.285 1 98.75 145 LEU A CA 1
ATOM 1150 C C . LEU A 1 145 ? -16.219 -1.806 4.504 1 98.75 145 LEU A C 1
ATOM 1152 O O . LEU A 1 145 ? -16.688 -0.744 4.91 1 98.75 145 LEU A O 1
ATOM 1156 N N . TYR A 1 146 ? -14.914 -1.956 4.277 1 98.69 146 TYR A N 1
ATOM 1157 C CA . TYR A 1 146 ? -14.016 -0.81 4.371 1 98.69 146 TYR A CA 1
ATOM 1158 C C . TYR A 1 146 ? -14.391 0.263 3.357 1 98.69 146 TYR A C 1
ATOM 1160 O O . TYR A 1 146 ? -14.422 1.452 3.684 1 98.69 146 TYR A O 1
ATOM 1168 N N . LEU A 1 147 ? -14.711 -0.128 2.15 1 98.81 147 LEU A N 1
ATOM 1169 C CA . LEU A 1 147 ? -15.109 0.806 1.103 1 98.81 147 LEU A CA 1
ATOM 1170 C C . LEU A 1 147 ? -16.359 1.573 1.507 1 98.81 147 LEU A C 1
ATOM 1172 O O . LEU A 1 147 ? -16.406 2.801 1.402 1 98.81 147 LEU A O 1
ATOM 1176 N N . VAL A 1 148 ? -17.344 0.877 1.989 1 98.81 148 VAL A N 1
ATOM 1177 C CA . VAL A 1 148 ? -18.609 1.492 2.393 1 98.81 148 VAL A CA 1
ATOM 1178 C C . VAL A 1 148 ? -18.359 2.451 3.557 1 98.81 148 VAL A C 1
ATOM 1180 O O . VAL A 1 148 ? -18.938 3.543 3.598 1 98.81 148 VAL A O 1
ATOM 1183 N N . THR A 1 149 ? -17.531 2.066 4.488 1 98.81 149 THR A N 1
ATOM 1184 C CA . THR A 1 149 ? -17.219 2.906 5.637 1 98.81 149 THR A CA 1
ATOM 1185 C C . THR A 1 149 ? -16.5 4.18 5.199 1 98.81 149 THR A C 1
ATOM 1187 O O . THR A 1 149 ? -16.766 5.262 5.715 1 98.81 149 THR A O 1
ATOM 1190 N N . ARG A 1 150 ? -15.625 4.105 4.262 1 98.56 150 ARG A N 1
ATOM 1191 C CA . ARG A 1 150 ? -14.938 5.285 3.742 1 98.56 150 ARG A CA 1
ATOM 1192 C C . ARG A 1 150 ? -15.922 6.223 3.047 1 98.56 150 ARG A C 1
ATOM 1194 O O . ARG A 1 150 ? -15.844 7.445 3.213 1 98.56 150 ARG A O 1
ATOM 1201 N N . VAL A 1 151 ? -16.781 5.652 2.262 1 98.69 151 VAL A N 1
ATOM 1202 C CA . VAL A 1 151 ? -17.781 6.461 1.584 1 98.69 151 VAL A CA 1
ATOM 1203 C C . VAL A 1 151 ? -18.656 7.172 2.615 1 98.69 151 VAL A C 1
ATOM 1205 O O . VAL A 1 151 ? -18.953 8.359 2.479 1 98.69 151 VAL A O 1
ATOM 1208 N N . ALA A 1 152 ? -19.078 6.469 3.564 1 98.75 152 ALA A N 1
ATOM 1209 C CA . ALA A 1 152 ? -19.859 7.066 4.641 1 98.75 152 ALA A CA 1
ATOM 1210 C C . ALA A 1 152 ? -19.094 8.203 5.312 1 98.75 152 ALA A C 1
ATOM 1212 O O . ALA A 1 152 ? -19.672 9.242 5.641 1 98.75 152 ALA A O 1
ATOM 1213 N N . TRP A 1 153 ? -17.812 7.988 5.582 1 98.56 153 TRP A N 1
ATOM 1214 C CA . TRP A 1 153 ? -16.969 9.023 6.168 1 98.56 153 TRP A CA 1
ATOM 1215 C C . TRP A 1 153 ? -16.969 10.281 5.301 1 98.56 153 TRP A C 1
ATOM 1217 O O . TRP A 1 153 ? -17.141 11.391 5.805 1 98.56 153 TRP A O 1
ATOM 1227 N N . PHE A 1 154 ? -16.844 10.148 3.998 1 98.38 154 PHE A N 1
ATOM 1228 C CA . PHE A 1 154 ? -16.844 11.273 3.074 1 98.38 154 PHE A CA 1
ATOM 1229 C C . PHE A 1 154 ? -18.172 11.992 3.084 1 98.38 154 PHE A C 1
ATOM 1231 O O . PHE A 1 154 ? -18.234 13.219 2.938 1 98.38 154 PHE A O 1
ATOM 1238 N N . MET A 1 155 ? -19.219 11.25 3.293 1 98 155 MET A N 1
ATOM 1239 C CA . MET A 1 155 ? -20.562 11.812 3.273 1 98 155 MET A CA 1
ATOM 1240 C C . MET A 1 155 ? -20.891 12.484 4.605 1 98 155 MET A C 1
ATOM 1242 O O . MET A 1 155 ? -21.938 13.109 4.746 1 98 155 MET A O 1
ATOM 1246 N N . GLY A 1 156 ? -20.047 12.312 5.574 1 97.25 156 GLY A N 1
ATOM 1247 C CA . GLY A 1 156 ? -20.25 12.945 6.867 1 97.25 156 GLY A CA 1
ATOM 1248 C C . GLY A 1 156 ? -21.25 12.219 7.742 1 97.25 156 GLY A C 1
ATOM 1249 O O . GLY A 1 156 ? -21.875 12.836 8.602 1 97.25 156 GLY A O 1
ATOM 1250 N N . ILE A 1 157 ? -21.438 10.992 7.438 1 98 157 ILE A N 1
ATOM 1251 C CA . ILE A 1 157 ? -22.375 10.219 8.234 1 98 157 ILE A CA 1
ATOM 1252 C C . ILE A 1 157 ? -21.781 9.938 9.617 1 98 157 ILE A C 1
ATOM 1254 O O . ILE A 1 157 ? -20.75 9.281 9.727 1 98 157 ILE A O 1
ATOM 1258 N N . GLY A 1 158 ? -22.453 10.43 10.656 1 96.38 158 GLY A N 1
ATOM 1259 C CA . GLY A 1 158 ? -22.047 10.148 12.023 1 96.38 158 GLY A CA 1
ATOM 1260 C C . GLY A 1 158 ? -20.844 10.977 12.461 1 96.38 158 GLY A C 1
ATOM 1261 O O . GLY A 1 158 ? -20.141 10.602 13.398 1 96.38 158 GLY A O 1
ATOM 1262 N N . ARG A 1 159 ? -20.578 12.055 11.82 1 95.56 159 ARG A N 1
ATOM 1263 C CA . ARG A 1 159 ? -19.438 12.898 12.172 1 95.56 159 ARG A CA 1
ATOM 1264 C C . ARG A 1 159 ? -19.625 14.32 11.641 1 95.56 159 ARG A C 1
ATOM 1266 O O . ARG A 1 159 ? -20.422 14.547 10.734 1 95.56 159 ARG A O 1
ATOM 1273 N N . THR A 1 160 ? -18.875 15.227 12.172 1 95.25 160 THR A N 1
ATOM 1274 C CA . THR A 1 160 ? -18.812 16.594 11.664 1 95.25 160 THR A CA 1
ATOM 1275 C C . THR A 1 160 ? -17.828 16.703 10.508 1 95.25 160 THR A C 1
ATOM 1277 O O . THR A 1 160 ? -16.734 16.125 10.57 1 95.25 160 THR A O 1
ATOM 1280 N N . ARG A 1 161 ? -18.25 17.359 9.461 1 96.31 161 ARG A N 1
ATOM 1281 C CA . ARG A 1 161 ? -17.328 17.656 8.367 1 96.31 161 ARG A CA 1
ATOM 1282 C C . ARG A 1 161 ? -16.672 19.016 8.539 1 96.31 161 ARG A C 1
ATOM 1284 O O . ARG A 1 161 ? -17.328 19.984 8.906 1 96.31 161 ARG A O 1
ATOM 1291 N N . PHE A 1 162 ? -15.398 19.031 8.273 1 95.75 162 PHE A N 1
ATOM 1292 C CA . PHE A 1 162 ? -14.641 20.25 8.523 1 95.75 162 PHE A CA 1
ATOM 1293 C C . PHE A 1 162 ? -14.078 20.812 7.223 1 95.75 162 PHE A C 1
ATOM 1295 O O . PHE A 1 162 ? -13.742 22 7.148 1 95.75 162 PHE A O 1
ATOM 1302 N N . TYR A 1 163 ? -13.891 19.953 6.25 1 95 163 TYR A N 1
ATOM 1303 C CA . TYR A 1 163 ? -13.289 20.375 4.984 1 95 163 TYR A CA 1
ATOM 1304 C C . TYR A 1 163 ? -14.211 20.047 3.816 1 95 163 TYR A C 1
ATOM 1306 O O . TYR A 1 163 ? -14.586 20.922 3.039 1 95 163 TYR A O 1
ATOM 1314 N N . PHE A 1 164 ? -14.578 18.812 3.707 1 93.56 164 PHE A N 1
ATOM 1315 C CA . PHE A 1 164 ? -15.398 18.375 2.582 1 93.56 164 PHE A CA 1
ATOM 1316 C C . PHE A 1 164 ? -16.844 18.859 2.736 1 93.56 164 PHE A C 1
ATOM 1318 O O . PHE A 1 164 ? -17.406 18.766 3.822 1 93.56 164 PHE A O 1
ATOM 1325 N N . GLY A 1 165 ? -17.359 19.375 1.632 1 87.5 165 GLY A N 1
ATOM 1326 C CA . GLY A 1 165 ? -18.75 19.828 1.637 1 87.5 165 GLY A CA 1
ATOM 1327 C C . GLY A 1 165 ? -18.922 21.203 2.234 1 87.5 165 GLY A C 1
ATOM 1328 O O . GLY A 1 165 ? -20.047 21.719 2.326 1 87.5 165 GLY A O 1
ATOM 1329 N N . GLN A 1 166 ? -17.844 21.797 2.854 1 86.56 166 GLN A N 1
ATOM 1330 C CA . GLN A 1 166 ? -17.938 23.141 3.424 1 86.56 166 GLN A CA 1
ATOM 1331 C C . GLN A 1 166 ? -18.016 24.203 2.328 1 86.56 166 GLN A C 1
ATOM 1333 O O . GLN A 1 166 ? -17.391 24.062 1.27 1 86.56 166 GLN A O 1
ATOM 1338 N N . LYS A 1 167 ? -19.016 25.125 2.502 1 73.75 167 LYS A N 1
ATOM 1339 C CA . LYS A 1 167 ? -19.156 26.25 1.581 1 73.75 167 LYS A CA 1
ATOM 1340 C C . LYS A 1 167 ? -17.906 27.125 1.605 1 73.75 167 LYS A C 1
ATOM 1342 O O . LYS A 1 167 ? -17.344 27.391 2.672 1 73.75 167 LYS A O 1
ATOM 1347 N N . LYS A 1 168 ? -17.078 27.25 0.555 1 60.34 168 LYS A N 1
ATOM 1348 C CA . LYS A 1 168 ? -15.945 28.156 0.458 1 60.34 168 LYS A CA 1
ATOM 1349 C C . LYS A 1 168 ? -16.312 29.547 1.008 1 60.34 168 LYS A C 1
ATOM 1351 O O . LYS A 1 168 ? -17.312 30.125 0.605 1 60.34 168 LYS A O 1
ATOM 1356 N N . SER A 1 169 ? -16.219 29.812 2.201 1 48.25 169 SER A N 1
ATOM 1357 C CA . SER A 1 169 ? -16.5 31.156 2.682 1 48.25 169 SER A CA 1
ATOM 1358 C C . SER A 1 169 ? -15.945 32.219 1.735 1 48.25 169 SER A C 1
ATOM 1360 O O . SER A 1 169 ? -14.844 32.062 1.2 1 48.25 169 SER A O 1
ATOM 1362 N N . GLN A 1 170 ? -16.766 32.969 1.095 1 43.94 170 GLN A N 1
ATOM 1363 C CA . GLN A 1 170 ? -16.531 34.188 0.365 1 43.94 170 GLN A CA 1
ATOM 1364 C C . GLN A 1 170 ? -15.641 35.156 1.156 1 43.94 170 GLN A C 1
ATOM 1366 O O . GLN A 1 170 ? -16.125 36.094 1.769 1 43.94 170 GLN A O 1
ATOM 1371 N N . ARG A 1 171 ? -14.867 34.812 2.131 1 41.03 171 ARG A N 1
ATOM 1372 C CA . ARG A 1 171 ? -14.18 35.844 2.887 1 41.03 171 ARG A CA 1
ATOM 1373 C C . ARG A 1 171 ? -13.367 36.75 1.963 1 41.03 171 ARG A C 1
ATOM 1375 O O . ARG A 1 171 ? -13.273 37.969 2.193 1 41.03 171 ARG A O 1
ATOM 1382 N N . ALA A 1 172 ? -12.352 36.25 1.189 1 45.16 172 ALA A N 1
ATOM 1383 C CA . ALA A 1 172 ? -11.305 37.219 0.864 1 45.16 172 ALA A CA 1
ATOM 1384 C C . ALA A 1 172 ? -11.828 38.312 -0.067 1 45.16 172 ALA A C 1
ATOM 1386 O O . ALA A 1 172 ? -11.047 39.125 -0.593 1 45.16 172 ALA A O 1
ATOM 1387 N N . LYS A 1 173 ? -13.086 38.281 -0.493 1 41.41 173 LYS A N 1
ATOM 1388 C CA . LYS A 1 173 ? -13.234 39.406 -1.383 1 41.41 173 LYS A CA 1
ATOM 1389 C C . LYS A 1 173 ? -13.18 40.719 -0.603 1 41.41 173 LYS A C 1
ATOM 1391 O O . LYS A 1 173 ? -13.453 41.781 -1.155 1 41.41 173 LYS A O 1
ATOM 1396 N N . LEU A 1 174 ? -13.188 40.656 0.738 1 35.16 174 LEU A N 1
ATOM 1397 C CA . LEU A 1 174 ? -13.273 42.031 1.245 1 35.16 174 LEU A CA 1
ATOM 1398 C C . LEU A 1 174 ? -11.922 42.719 1.153 1 35.16 174 LEU A C 1
ATOM 1400 O O . LEU A 1 174 ? -11.82 43.906 1.419 1 35.16 174 LEU A O 1
ATOM 1404 N N . THR A 1 175 ? -10.727 42.062 0.977 1 30.03 175 THR A N 1
ATOM 1405 C CA . THR A 1 175 ? -9.68 43.062 0.791 1 30.03 175 THR A CA 1
ATOM 1406 C C . THR A 1 175 ? -9.594 43.5 -0.673 1 30.03 175 THR A C 1
ATOM 1408 O O . THR A 1 175 ? -9.812 42.688 -1.574 1 30.03 175 THR A O 1
ATOM 1411 N N . MET B 1 1 ? 11.398 32.188 -4.559 1 37.69 1 MET B N 1
ATOM 1412 C CA . MET B 1 1 ? 10.047 31.797 -4.18 1 37.69 1 MET B CA 1
ATOM 1413 C C . MET B 1 1 ? 10.078 30.625 -3.205 1 37.69 1 MET B C 1
ATOM 1415 O O . MET B 1 1 ? 10.859 29.688 -3.381 1 37.69 1 MET B O 1
ATOM 1419 N N . ALA B 1 2 ? 9.836 30.812 -1.97 1 48.53 2 ALA B N 1
ATOM 1420 C CA . ALA B 1 2 ? 9.891 29.797 -0.916 1 48.53 2 ALA B CA 1
ATOM 1421 C C . ALA B 1 2 ? 9.305 28.469 -1.395 1 48.53 2 ALA B C 1
ATOM 1423 O O . ALA B 1 2 ? 8.25 28.453 -2.039 1 48.53 2 ALA B O 1
ATOM 1424 N N . ASP B 1 3 ? 10.109 27.5 -1.493 1 62.16 3 ASP B N 1
ATOM 1425 C CA . ASP B 1 3 ? 9.664 26.188 -1.948 1 62.16 3 ASP B CA 1
ATOM 1426 C C . ASP B 1 3 ? 8.391 25.75 -1.228 1 62.16 3 ASP B C 1
ATOM 1428 O O . ASP B 1 3 ? 8.352 25.719 0.004 1 62.16 3 ASP B O 1
ATOM 1432 N N . ALA B 1 4 ? 7.309 25.734 -2.082 1 76.94 4 ALA B N 1
ATOM 1433 C CA . ALA B 1 4 ? 5.965 25.422 -1.605 1 76.94 4 ALA B CA 1
ATOM 1434 C C . ALA B 1 4 ? 5.941 24.062 -0.897 1 76.94 4 ALA B C 1
ATOM 1436 O O . ALA B 1 4 ? 5.043 23.797 -0.096 1 76.94 4 ALA B O 1
ATOM 1437 N N . PHE B 1 5 ? 7.035 23.266 -1.13 1 92.5 5 PHE B N 1
ATOM 1438 C CA . PHE B 1 5 ? 7.117 21.984 -0.43 1 92.5 5 PHE B CA 1
ATOM 1439 C C . PHE B 1 5 ? 8.453 21.844 0.286 1 92.5 5 PHE B C 1
ATOM 1441 O O . PHE B 1 5 ? 9.25 20.953 -0.031 1 92.5 5 PHE B O 1
ATOM 1448 N N . ALA B 1 6 ? 8.664 22.625 1.275 1 93.81 6 ALA B N 1
ATOM 1449 C CA . ALA B 1 6 ? 9.945 22.781 1.973 1 93.81 6 ALA B CA 1
ATOM 1450 C C . ALA B 1 6 ? 10.422 21.438 2.527 1 93.81 6 ALA B C 1
ATOM 1452 O O . ALA B 1 6 ? 11.617 21.156 2.537 1 93.81 6 ALA B O 1
ATOM 1453 N N . ALA B 1 7 ? 9.508 20.609 2.943 1 96.5 7 ALA B N 1
ATOM 1454 C CA . ALA B 1 7 ? 9.867 19.344 3.58 1 96.5 7 ALA B CA 1
ATOM 1455 C C . ALA B 1 7 ? 10.289 18.312 2.545 1 96.5 7 ALA B C 1
ATOM 1457 O O . ALA B 1 7 ? 10.867 17.281 2.891 1 96.5 7 ALA B O 1
ATOM 1458 N N . LEU B 1 8 ? 9.945 18.484 1.282 1 96.75 8 LEU B N 1
ATOM 1459 C CA . LEU B 1 8 ? 10.297 17.578 0.196 1 96.75 8 LEU B CA 1
ATOM 1460 C C . LEU B 1 8 ? 10.836 18.344 -1.004 1 96.75 8 LEU B C 1
ATOM 1462 O O . LEU B 1 8 ? 10.211 18.359 -2.064 1 96.75 8 LEU B O 1
ATOM 1466 N N . PRO B 1 9 ? 12.023 18.828 -0.923 1 96.12 9 PRO B N 1
ATOM 1467 C CA . PRO B 1 9 ? 12.539 19.719 -1.961 1 96.12 9 PRO B CA 1
ATOM 1468 C C . PRO B 1 9 ? 13.289 18.984 -3.061 1 96.12 9 PRO B C 1
ATOM 1470 O O . PRO B 1 9 ? 13.766 17.859 -2.844 1 96.12 9 PRO B O 1
ATOM 1473 N N . GLY B 1 10 ? 13.398 19.562 -4.242 1 95.12 10 GLY B N 1
ATOM 1474 C CA . GLY B 1 10 ? 14.312 19.203 -5.312 1 95.12 10 GLY B CA 1
ATOM 1475 C C . GLY B 1 10 ? 14.258 17.734 -5.672 1 95.12 10 GLY B C 1
ATOM 1476 O O . GLY B 1 10 ? 13.195 17.219 -6.008 1 95.12 10 GLY B O 1
ATOM 1477 N N . PHE B 1 11 ? 15.422 17.094 -5.367 1 97.19 11 PHE B N 1
ATOM 1478 C CA . PHE B 1 11 ? 15.625 15.703 -5.723 1 97.19 11 PHE B CA 1
ATOM 1479 C C . PHE B 1 11 ? 14.586 14.812 -5.039 1 97.19 11 PHE B C 1
ATOM 1481 O O . PHE B 1 11 ? 14.023 13.914 -5.664 1 97.19 11 PHE B O 1
ATOM 1488 N N . TYR B 1 12 ? 14.32 15.055 -3.811 1 97.81 12 TYR B N 1
ATOM 1489 C CA . TYR B 1 12 ? 13.367 14.242 -3.062 1 97.81 12 TYR B CA 1
ATOM 1490 C C . TYR B 1 12 ? 11.961 14.391 -3.627 1 97.81 12 TYR B C 1
ATOM 1492 O O . TYR B 1 12 ? 11.219 13.406 -3.729 1 97.81 12 TYR B O 1
ATOM 1500 N N . ARG B 1 13 ? 11.633 15.578 -3.977 1 97 13 ARG B N 1
ATOM 1501 C CA . ARG B 1 13 ? 10.336 15.828 -4.598 1 97 13 ARG B CA 1
ATOM 1502 C C . ARG B 1 13 ? 10.203 15.062 -5.91 1 97 13 ARG B C 1
ATOM 1504 O O . ARG B 1 13 ? 9.172 14.438 -6.172 1 97 13 ARG B O 1
ATOM 1511 N N . LEU B 1 14 ? 11.18 15.164 -6.73 1 97.06 14 LEU B N 1
ATOM 1512 C CA . LEU B 1 14 ? 11.172 14.461 -8.008 1 97.06 14 LEU B CA 1
ATOM 1513 C C . LEU B 1 14 ? 10.977 12.961 -7.809 1 97.06 14 LEU B C 1
ATOM 1515 O O . LEU B 1 14 ? 10.148 12.344 -8.484 1 97.06 14 LEU B O 1
ATOM 1519 N N . VAL B 1 15 ? 11.68 12.383 -6.871 1 98.06 15 VAL B N 1
ATOM 1520 C CA . VAL B 1 15 ? 11.672 10.938 -6.664 1 98.06 15 VAL B CA 1
ATOM 1521 C C . VAL B 1 15 ? 10.336 10.508 -6.07 1 98.06 15 VAL B C 1
ATOM 1523 O O . VAL B 1 15 ? 9.672 9.625 -6.609 1 98.06 15 VAL B O 1
ATOM 1526 N N . PHE B 1 16 ? 9.891 11.18 -5.02 1 97.81 16 PHE B N 1
ATOM 1527 C CA . PHE B 1 16 ? 8.812 10.617 -4.219 1 97.81 16 PHE B CA 1
ATOM 1528 C C . PHE B 1 16 ? 7.461 11.156 -4.684 1 97.81 16 PHE B C 1
ATOM 1530 O O . PHE B 1 16 ? 6.422 10.539 -4.43 1 97.81 16 PHE B O 1
ATOM 1537 N N . LEU B 1 17 ? 7.48 12.258 -5.402 1 96.38 17 LEU B N 1
ATOM 1538 C CA . LEU B 1 17 ? 6.215 12.797 -5.891 1 96.38 17 LEU B CA 1
ATOM 1539 C C . LEU B 1 17 ? 5.953 12.367 -7.328 1 96.38 17 LEU B C 1
ATOM 1541 O O . LEU B 1 17 ? 4.805 12.312 -7.766 1 96.38 17 LEU B O 1
ATOM 1545 N N . TYR B 1 18 ? 6.996 12.008 -8.117 1 96.62 18 TYR B N 1
ATOM 1546 C CA . TYR B 1 18 ? 6.777 11.75 -9.531 1 96.62 18 TYR B CA 1
ATOM 1547 C C . TYR B 1 18 ? 7.32 10.383 -9.93 1 96.62 18 TYR B C 1
ATOM 1549 O O . TYR B 1 18 ? 6.574 9.531 -10.414 1 96.62 18 TYR B O 1
ATOM 1557 N N . ILE B 1 19 ? 8.523 10.055 -9.641 1 97.94 19 ILE B N 1
ATOM 1558 C CA . ILE B 1 19 ? 9.172 8.852 -10.141 1 97.94 19 ILE B CA 1
ATOM 1559 C C . ILE B 1 19 ? 8.586 7.625 -9.438 1 97.94 19 ILE B C 1
ATOM 1561 O O . ILE B 1 19 ? 8.156 6.672 -10.102 1 97.94 19 ILE B O 1
ATOM 1565 N N . GLU B 1 20 ? 8.57 7.68 -8.133 1 97.88 20 GLU B N 1
ATOM 1566 C CA . GLU B 1 20 ? 8.094 6.523 -7.387 1 97.88 20 GLU B CA 1
ATOM 1567 C C . GLU B 1 20 ? 6.629 6.23 -7.695 1 97.88 20 GLU B C 1
ATOM 1569 O O . GLU B 1 20 ? 6.273 5.094 -8.023 1 97.88 20 GLU B O 1
ATOM 1574 N N . PRO B 1 21 ? 5.723 7.223 -7.703 1 97.44 21 PRO B N 1
ATOM 1575 C CA . PRO B 1 21 ? 4.336 6.914 -8.062 1 97.44 21 PRO B CA 1
ATOM 1576 C C . PRO B 1 21 ? 4.203 6.348 -9.477 1 97.44 21 PRO B C 1
ATOM 1578 O O . PRO B 1 21 ? 3.434 5.41 -9.695 1 97.44 21 PRO B O 1
ATOM 1581 N N . LEU B 1 22 ? 4.953 6.805 -10.367 1 96.94 22 LEU B N 1
ATOM 1582 C CA . LEU B 1 22 ? 4.879 6.328 -11.742 1 96.94 22 LEU B CA 1
ATOM 1583 C C . LEU B 1 22 ? 5.367 4.887 -11.844 1 96.94 22 LEU B C 1
ATOM 1585 O O . LEU B 1 22 ? 4.711 4.047 -12.461 1 96.94 22 LEU B O 1
ATOM 1589 N N . THR B 1 23 ? 6.426 4.586 -11.18 1 97.69 23 THR B N 1
ATOM 1590 C CA . THR B 1 23 ? 7.027 3.266 -11.305 1 97.69 23 THR B CA 1
ATOM 1591 C C . THR B 1 23 ? 6.188 2.215 -10.586 1 97.69 23 THR B C 1
ATOM 1593 O O . THR B 1 23 ? 6.121 1.062 -11.023 1 97.69 23 THR B O 1
ATOM 1596 N N . THR B 1 24 ? 5.609 2.572 -9.5 1 97.06 24 THR B N 1
ATOM 1597 C CA . THR B 1 24 ? 4.777 1.608 -8.789 1 97.06 24 THR B CA 1
ATOM 1598 C C . THR B 1 24 ? 3.457 1.39 -9.516 1 97.06 24 THR B C 1
ATOM 1600 O O . THR B 1 24 ? 2.838 0.333 -9.383 1 97.06 24 THR B O 1
ATOM 1603 N N . PHE B 1 25 ? 3.064 2.369 -10.391 1 96.62 25 PHE B N 1
ATOM 1604 C CA . PHE B 1 25 ? 1.805 2.268 -11.117 1 96.62 25 PHE B CA 1
ATOM 1605 C C . PHE B 1 25 ? 1.972 1.424 -12.375 1 96.62 25 PHE B C 1
ATOM 1607 O O . PHE B 1 25 ? 1.015 0.806 -12.852 1 96.62 25 PHE B O 1
ATOM 1614 N N . ILE B 1 26 ? 3.086 1.33 -12.914 1 96.88 26 ILE B N 1
ATOM 1615 C CA . ILE B 1 26 ? 3.367 0.715 -14.203 1 96.88 26 ILE B CA 1
ATOM 1616 C C . ILE B 1 26 ? 2.975 -0.76 -14.172 1 96.88 26 ILE B C 1
ATOM 1618 O O . ILE B 1 26 ? 2.309 -1.252 -15.086 1 96.88 26 ILE B O 1
ATOM 1622 N N . PRO B 1 27 ? 3.363 -1.566 -13.133 1 97.5 27 PRO B N 1
ATOM 1623 C CA . PRO B 1 27 ? 2.955 -2.973 -13.109 1 97.5 27 PRO B CA 1
ATOM 1624 C C . PRO B 1 27 ? 1.44 -3.15 -13.18 1 97.5 27 PRO B C 1
ATOM 1626 O O . PRO B 1 27 ? 0.956 -4.121 -13.766 1 97.5 27 PRO B O 1
ATOM 1629 N N . PHE B 1 28 ? 0.714 -2.254 -12.578 1 98.06 28 PHE B N 1
ATOM 1630 C CA . PHE B 1 28 ? -0.741 -2.309 -12.656 1 98.06 28 PHE B CA 1
ATOM 1631 C C . PHE B 1 28 ? -1.209 -2.217 -14.102 1 98.06 28 PHE B C 1
ATOM 1633 O O . PHE B 1 28 ? -2.053 -3.004 -14.539 1 98.06 28 PHE B O 1
ATOM 1640 N N . LEU B 1 29 ? -0.637 -1.313 -14.852 1 96.44 29 LEU B N 1
ATOM 1641 C CA . LEU B 1 29 ? -0.983 -1.173 -16.266 1 96.44 29 LEU B CA 1
ATOM 1642 C C . LEU B 1 29 ? -0.586 -2.42 -17.047 1 96.44 29 LEU B C 1
ATOM 1644 O O . LEU B 1 29 ? -1.351 -2.898 -17.891 1 96.44 29 LEU B O 1
ATOM 1648 N N . PHE B 1 30 ? 0.568 -2.98 -16.734 1 94.19 30 PHE B N 1
ATOM 1649 C CA . PHE B 1 30 ? 1.075 -4.16 -17.422 1 94.19 30 PHE B CA 1
ATOM 1650 C C . PHE B 1 30 ? 0.122 -5.336 -17.266 1 94.19 30 PHE B C 1
ATOM 1652 O O . PHE B 1 30 ? -0.073 -6.121 -18.188 1 94.19 30 PHE B O 1
ATOM 1659 N N . VAL B 1 31 ? -0.379 -5.426 -16.109 1 96.25 31 VAL B N 1
ATOM 1660 C CA . VAL B 1 31 ? -1.191 -6.598 -15.797 1 96.25 31 VAL B CA 1
ATOM 1661 C C . VAL B 1 31 ? -2.584 -6.438 -16.406 1 96.25 31 VAL B C 1
ATOM 1663 O O . VAL B 1 31 ? -3.152 -7.395 -16.922 1 96.25 31 VAL B O 1
ATOM 1666 N N . TRP B 1 32 ? -3.15 -5.219 -16.469 1 94.69 32 TRP B N 1
ATOM 1667 C CA . TRP B 1 32 ? -4.543 -5.02 -16.859 1 94.69 32 TRP B CA 1
ATOM 1668 C C . TRP B 1 32 ? -4.645 -4.656 -18.344 1 94.69 32 TRP B C 1
ATOM 1670 O O . TRP B 1 32 ? -5.719 -4.766 -18.938 1 94.69 32 TRP B O 1
ATOM 1680 N N . ILE B 1 33 ? -3.617 -4.227 -18.969 1 93 33 ILE B N 1
ATOM 1681 C CA . ILE B 1 33 ? -3.68 -3.785 -20.359 1 93 33 ILE B CA 1
ATOM 1682 C C . ILE B 1 33 ? -2.742 -4.637 -21.219 1 93 33 ILE B C 1
ATOM 1684 O O . ILE B 1 33 ? -3.188 -5.562 -21.891 1 93 33 ILE B O 1
ATOM 1688 N N . THR B 1 34 ? -1.455 -4.34 -21.422 1 90.75 34 THR B N 1
ATOM 1689 C CA . THR B 1 34 ? -0.402 -5.066 -22.109 1 90.75 34 THR B CA 1
ATOM 1690 C C . THR B 1 34 ? 0.928 -4.934 -21.375 1 90.75 34 THR B C 1
ATOM 1692 O O . THR B 1 34 ? 1.227 -3.883 -20.812 1 90.75 34 THR B O 1
ATOM 1695 N N . PRO B 1 35 ? 1.549 -6.211 -21.156 1 92.88 35 PRO B N 1
ATOM 1696 C CA . PRO B 1 35 ? 1.46 -7.484 -21.875 1 92.88 35 PRO B CA 1
ATOM 1697 C C . PRO B 1 35 ? 0.565 -8.5 -21.156 1 92.88 35 PRO B C 1
ATOM 1699 O O . PRO B 1 35 ? 0.27 -9.562 -21.719 1 92.88 35 PRO B O 1
ATOM 1702 N N . GLY B 1 36 ? 0.211 -8.164 -19.906 1 92.75 36 GLY B N 1
ATOM 1703 C CA . GLY B 1 36 ? -0.771 -9.016 -19.25 1 92.75 36 GLY B CA 1
ATOM 1704 C C . GLY B 1 36 ? -0.243 -9.68 -18 1 92.75 36 GLY B C 1
ATOM 1705 O O . GLY B 1 36 ? 0.954 -9.617 -17.719 1 92.75 36 GLY B O 1
ATOM 1706 N N . ALA B 1 37 ? -1.1 -10.352 -17.328 1 94.56 37 ALA B N 1
ATOM 1707 C CA . ALA B 1 37 ? -0.817 -10.945 -16.031 1 94.56 37 ALA B CA 1
ATOM 1708 C C . ALA B 1 37 ? 0.196 -12.078 -16.156 1 94.56 37 ALA B C 1
ATOM 1710 O O . ALA B 1 37 ? 1.06 -12.25 -15.281 1 94.56 37 ALA B O 1
ATOM 1711 N N . LYS B 1 38 ? 0.044 -12.828 -17.188 1 93.94 38 LYS B N 1
ATOM 1712 C CA . LYS B 1 38 ? 0.963 -13.945 -17.391 1 93.94 38 LYS B CA 1
ATOM 1713 C C . LYS B 1 38 ? 2.4 -13.453 -17.531 1 93.94 38 LYS B C 1
ATOM 1715 O O . LYS B 1 38 ? 3.322 -14.031 -16.953 1 93.94 38 LYS B O 1
ATOM 1720 N N . TRP B 1 39 ? 2.506 -12.539 -18.312 1 94.25 39 TRP B N 1
ATOM 1721 C CA . TRP B 1 39 ? 3.84 -11.984 -18.516 1 94.25 39 TRP B CA 1
ATOM 1722 C C . TRP B 1 39 ? 4.438 -11.492 -17.203 1 94.25 39 TRP B C 1
ATOM 1724 O O . TRP B 1 39 ? 5.59 -11.797 -16.891 1 94.25 39 TRP B O 1
ATOM 1734 N N . PHE B 1 40 ? 3.709 -10.711 -16.484 1 96.56 40 PHE B N 1
ATOM 1735 C CA . PHE B 1 40 ? 4.168 -10.172 -15.203 1 96.56 40 PHE B CA 1
ATOM 1736 C C . PHE B 1 40 ? 4.59 -11.289 -14.258 1 96.56 40 PHE B C 1
ATOM 1738 O O . PHE B 1 40 ? 5.645 -11.211 -13.633 1 96.56 40 PHE B O 1
ATOM 1745 N N . PHE B 1 41 ? 3.773 -12.25 -14.242 1 96.44 41 PHE B N 1
ATOM 1746 C CA . PHE B 1 41 ? 4.066 -13.398 -13.391 1 96.44 41 PHE B CA 1
ATOM 1747 C C . PHE B 1 41 ? 5.352 -14.086 -13.836 1 96.44 41 PHE B C 1
ATOM 1749 O O . PHE B 1 41 ? 6.215 -14.391 -13.016 1 96.44 41 PHE B O 1
ATOM 1756 N N . GLN B 1 42 ? 5.492 -14.305 -15.086 1 94.75 42 GLN B N 1
ATOM 1757 C CA . GLN B 1 42 ? 6.664 -14.969 -15.656 1 94.75 42 GLN B CA 1
ATOM 1758 C C . GLN B 1 42 ? 7.938 -14.188 -15.344 1 94.75 42 GLN B C 1
ATOM 1760 O O . GLN B 1 42 ? 8.984 -14.781 -15.078 1 94.75 42 GLN B O 1
ATOM 1765 N N . GLU B 1 43 ? 7.797 -12.906 -15.305 1 94.94 43 GLU B N 1
ATOM 1766 C CA . GLU B 1 43 ? 8.969 -12.039 -15.195 1 94.94 43 GLU B CA 1
ATOM 1767 C C . GLU B 1 43 ? 9.414 -11.898 -13.742 1 94.94 43 GLU B C 1
ATOM 1769 O O . GLU B 1 43 ? 10.453 -11.305 -13.461 1 94.94 43 GLU B O 1
ATOM 1774 N N . GLN B 1 44 ? 8.656 -12.492 -12.828 1 96.12 44 GLN B N 1
ATOM 1775 C CA . GLN B 1 44 ? 9.016 -12.359 -11.422 1 96.12 44 GLN B CA 1
ATOM 1776 C C . GLN B 1 44 ? 10.352 -13.039 -11.125 1 96.12 44 GLN B C 1
ATOM 1778 O O . GLN B 1 44 ? 11.047 -12.664 -10.188 1 96.12 44 GLN B O 1
ATOM 1783 N N . VAL B 1 45 ? 10.641 -14.031 -11.898 1 94.69 45 VAL B N 1
ATOM 1784 C CA . VAL B 1 45 ? 11.914 -14.727 -11.812 1 94.69 45 VAL B CA 1
ATOM 1785 C C . VAL B 1 45 ? 12.508 -14.898 -13.211 1 94.69 45 VAL B C 1
ATOM 1787 O O . VAL B 1 45 ? 11.797 -15.289 -14.148 1 94.69 45 VAL B O 1
ATOM 1790 N N . PRO B 1 46 ? 13.75 -14.602 -13.25 1 91.31 46 PRO B N 1
ATOM 1791 C CA . PRO B 1 46 ? 14.352 -14.664 -14.586 1 91.31 46 PRO B CA 1
ATOM 1792 C C . PRO B 1 46 ? 14.586 -16.094 -15.055 1 91.31 46 PRO B C 1
ATOM 1794 O O . PRO B 1 46 ? 15.734 -16.547 -15.133 1 91.31 46 PRO B O 1
ATOM 1797 N N . TYR B 1 47 ? 13.523 -16.844 -15.25 1 82.06 47 TYR B N 1
ATOM 1798 C CA . TYR B 1 47 ? 13.594 -18.188 -15.836 1 82.06 47 TYR B CA 1
ATOM 1799 C C . TYR B 1 47 ? 13.297 -18.141 -17.328 1 82.06 47 TYR B C 1
ATOM 1801 O O . TYR B 1 47 ? 12.594 -17.234 -17.812 1 82.06 47 TYR B O 1
ATOM 1809 N N . ASN B 1 48 ? 13.914 -19.109 -17.938 1 76.5 48 ASN B N 1
ATOM 1810 C CA . ASN B 1 48 ? 13.609 -19.266 -19.359 1 76.5 48 ASN B CA 1
ATOM 1811 C C . ASN B 1 48 ? 12.445 -20.234 -19.562 1 76.5 48 ASN B C 1
ATOM 1813 O O . ASN B 1 48 ? 11.969 -20.406 -20.688 1 76.5 48 ASN B O 1
ATOM 1817 N N . ILE B 1 49 ? 11.945 -20.719 -18.453 1 75.62 49 ILE B N 1
ATOM 1818 C CA . ILE B 1 49 ? 10.82 -21.641 -18.578 1 75.62 49 ILE B CA 1
ATOM 1819 C C . ILE B 1 49 ? 9.508 -20.844 -18.5 1 75.62 49 ILE B C 1
ATOM 1821 O O . ILE B 1 49 ? 9.258 -20.156 -17.516 1 75.62 49 ILE B O 1
ATOM 1825 N N . PRO B 1 50 ? 8.75 -21.016 -19.562 1 79.06 50 PRO B N 1
ATOM 1826 C CA . PRO B 1 50 ? 7.496 -20.25 -19.562 1 79.06 50 PRO B CA 1
ATOM 1827 C C . PRO B 1 50 ? 6.523 -20.719 -18.484 1 79.06 50 PRO B C 1
ATOM 1829 O O . PRO B 1 50 ? 6.484 -21.906 -18.156 1 79.06 50 PRO B O 1
ATOM 1832 N N . ALA B 1 51 ? 5.82 -19.875 -17.906 1 76.25 51 ALA B N 1
ATOM 1833 C CA . ALA B 1 51 ? 4.723 -20.203 -17.016 1 76.25 51 ALA B CA 1
ATOM 1834 C C . ALA B 1 51 ? 3.596 -20.906 -17.766 1 76.25 51 ALA B C 1
ATOM 1836 O O . ALA B 1 51 ? 3.48 -20.797 -18.984 1 76.25 51 ALA B O 1
ATOM 1837 N N . SER B 1 52 ? 2.863 -21.625 -16.969 1 72.5 52 SER B N 1
ATOM 1838 C CA . SER B 1 52 ? 1.74 -22.344 -17.578 1 72.5 52 SER B CA 1
ATOM 1839 C C . SER B 1 52 ? 0.717 -21.375 -18.156 1 72.5 52 SER B C 1
ATOM 1841 O O . SER B 1 52 ? 0.567 -20.25 -17.672 1 72.5 52 SER B O 1
ATOM 1843 N N . THR B 1 53 ? 0.026 -21.688 -19.359 1 72.12 53 THR B N 1
ATOM 1844 C CA . THR B 1 53 ? -1.066 -20.969 -20 1 72.12 53 THR B CA 1
ATOM 1845 C C . THR B 1 53 ? -2.34 -21.797 -20.016 1 72.12 53 THR B C 1
ATOM 1847 O O . THR B 1 53 ? -2.332 -22.938 -20.484 1 72.12 53 THR B O 1
ATOM 1850 N N . PRO B 1 54 ? -3.344 -21.141 -19.469 1 80.38 54 PRO B N 1
ATOM 1851 C CA . PRO B 1 54 ? -3.561 -19.922 -18.703 1 80.38 54 PRO B CA 1
ATOM 1852 C C . PRO B 1 54 ? -3.027 -20.016 -17.266 1 80.38 54 PRO B C 1
ATOM 1854 O O . PRO B 1 54 ? -2.732 -21.109 -16.797 1 80.38 54 PRO B O 1
ATOM 1857 N N . LEU B 1 55 ? -2.922 -18.859 -16.609 1 90.25 55 LEU B N 1
ATOM 1858 C CA . LEU B 1 55 ? -2.6 -18.875 -15.188 1 90.25 55 LEU B CA 1
ATOM 1859 C C . LEU B 1 55 ? -3.693 -19.578 -14.391 1 90.25 55 LEU B C 1
ATOM 1861 O O . LEU B 1 55 ? -4.879 -19.422 -14.68 1 90.25 55 LEU B O 1
ATOM 1865 N N . ASP B 1 56 ? -3.227 -20.328 -13.477 1 90.25 56 ASP B N 1
ATOM 1866 C CA . ASP B 1 56 ? -4.25 -20.891 -12.602 1 90.25 56 ASP B CA 1
ATOM 1867 C C . ASP B 1 56 ? -4.941 -19.797 -11.797 1 90.25 56 ASP B C 1
ATOM 1869 O O . ASP B 1 56 ? -4.398 -18.703 -11.633 1 90.25 56 ASP B O 1
ATOM 1873 N N . ASP B 1 57 ? -6.109 -20 -11.219 1 91.62 57 ASP B N 1
ATOM 1874 C CA . ASP B 1 57 ? -6.965 -19.016 -10.57 1 91.62 57 ASP B CA 1
ATOM 1875 C C . ASP B 1 57 ? -6.254 -18.359 -9.383 1 91.62 57 ASP B C 1
ATOM 1877 O O . ASP B 1 57 ? -6.336 -17.141 -9.195 1 91.62 57 ASP B O 1
ATOM 1881 N N . ARG B 1 58 ? -5.602 -19.141 -8.609 1 94.56 58 ARG B N 1
ATOM 1882 C CA . ARG B 1 58 ? -4.926 -18.609 -7.426 1 94.56 58 ARG B CA 1
ATOM 1883 C C . ARG B 1 58 ? -3.803 -17.656 -7.816 1 94.56 58 ARG B C 1
ATOM 1885 O O . ARG B 1 58 ? -3.635 -16.609 -7.203 1 94.56 58 ARG B O 1
ATOM 1892 N N . THR B 1 59 ? -3.066 -18.094 -8.836 1 95 59 THR B N 1
ATOM 1893 C CA . THR B 1 59 ? -1.987 -17.234 -9.328 1 95 59 THR B CA 1
ATOM 1894 C C . THR B 1 59 ? -2.539 -15.93 -9.875 1 95 59 THR B C 1
ATOM 1896 O O . THR B 1 59 ? -2.021 -14.852 -9.555 1 95 59 THR B O 1
ATOM 1899 N N . TYR B 1 60 ? -3.559 -16.031 -10.656 1 95.06 60 TYR B N 1
ATOM 1900 C CA . TYR B 1 60 ? -4.199 -14.828 -11.18 1 95.06 60 TYR B CA 1
ATOM 1901 C C . TYR B 1 60 ? -4.645 -13.914 -10.047 1 95.06 60 TYR B C 1
ATOM 1903 O O . TYR B 1 60 ? -4.441 -12.703 -10.102 1 95.06 60 TYR B O 1
ATOM 1911 N N . MET B 1 61 ? -5.188 -14.5 -9.016 1 96.31 61 MET B N 1
ATOM 1912 C CA . MET B 1 61 ? -5.691 -13.758 -7.867 1 96.31 61 MET B CA 1
ATOM 1913 C C . MET B 1 61 ? -4.562 -12.992 -7.18 1 96.31 61 MET B C 1
ATOM 1915 O O . MET B 1 61 ? -4.66 -11.781 -6.98 1 96.31 61 MET B O 1
ATOM 1919 N N . VAL B 1 62 ? -3.523 -13.648 -6.871 1 97.12 62 VAL B N 1
ATOM 1920 C CA . VAL B 1 62 ? -2.457 -13.008 -6.105 1 97.12 62 VAL B CA 1
ATOM 1921 C C . VAL B 1 62 ? -1.755 -11.969 -6.973 1 97.12 62 VAL B C 1
ATOM 1923 O O . VAL B 1 62 ? -1.357 -10.906 -6.48 1 97.12 62 VAL B O 1
ATOM 1926 N N . VAL B 1 63 ? -1.625 -12.234 -8.242 1 97.69 63 VAL B N 1
ATOM 1927 C CA . VAL B 1 63 ? -0.969 -11.312 -9.156 1 97.69 63 VAL B CA 1
ATOM 1928 C C . VAL B 1 63 ? -1.785 -10.023 -9.258 1 97.69 63 VAL B C 1
ATOM 1930 O O . VAL B 1 63 ? -1.239 -8.922 -9.141 1 97.69 63 VAL B O 1
ATOM 1933 N N . THR B 1 64 ? -3.037 -10.109 -9.43 1 97.88 64 THR B N 1
ATOM 1934 C CA . THR B 1 64 ? -3.865 -8.922 -9.609 1 97.88 64 THR B CA 1
ATOM 1935 C C . THR B 1 64 ? -4.012 -8.164 -8.297 1 97.88 64 THR B C 1
ATOM 1937 O O . THR B 1 64 ? -4.098 -6.934 -8.297 1 97.88 64 THR B O 1
ATOM 1940 N N . GLN B 1 65 ? -4.016 -8.852 -7.207 1 98.06 65 GLN B N 1
ATOM 1941 C CA . GLN B 1 65 ? -4.035 -8.188 -5.906 1 98.06 65 GLN B CA 1
ATOM 1942 C C . GLN B 1 65 ? -2.734 -7.418 -5.668 1 98.06 65 GLN B C 1
ATOM 1944 O O . GLN B 1 65 ? -2.754 -6.309 -5.133 1 98.06 65 GLN B O 1
ATOM 1949 N N . LEU B 1 66 ? -1.688 -8.031 -6.07 1 98.06 66 LEU B N 1
ATOM 1950 C CA . LEU B 1 66 ? -0.383 -7.406 -5.875 1 98.06 66 LEU B CA 1
ATOM 1951 C C . LEU B 1 66 ? -0.286 -6.098 -6.648 1 98.06 66 LEU B C 1
ATOM 1953 O O . LEU B 1 66 ? 0.06 -5.059 -6.082 1 98.06 66 LEU B O 1
ATOM 1957 N N . VAL B 1 67 ? -0.59 -6.152 -7.895 1 98.31 67 VAL B N 1
ATOM 1958 C CA . VAL B 1 67 ? -0.418 -4.945 -8.695 1 98.31 67 VAL B CA 1
ATOM 1959 C C . VAL B 1 67 ? -1.449 -3.898 -8.281 1 98.31 67 VAL B C 1
ATOM 1961 O O . VAL B 1 67 ? -1.226 -2.697 -8.453 1 98.31 67 VAL B O 1
ATOM 1964 N N . ASN B 1 68 ? -2.602 -4.328 -7.785 1 98.5 68 ASN B N 1
ATOM 1965 C CA . ASN B 1 68 ? -3.545 -3.389 -7.191 1 98.5 68 ASN B CA 1
ATOM 1966 C C . ASN B 1 68 ? -2.922 -2.629 -6.023 1 98.5 68 ASN B C 1
ATOM 1968 O O . ASN B 1 68 ? -3.135 -1.424 -5.879 1 98.5 68 ASN B O 1
ATOM 1972 N N . CYS B 1 69 ? -2.182 -3.316 -5.238 1 98.19 69 CYS B N 1
ATOM 1973 C CA . CYS B 1 69 ? -1.467 -2.688 -4.133 1 98.19 69 CYS B CA 1
ATOM 1974 C C . CYS B 1 69 ? -0.425 -1.701 -4.648 1 98.19 69 CYS B C 1
ATOM 1976 O O . CYS B 1 69 ? -0.222 -0.641 -4.055 1 98.19 69 CYS B O 1
ATOM 1978 N N . TYR B 1 70 ? 0.209 -2.062 -5.715 1 98.19 70 TYR B N 1
ATOM 1979 C CA . TYR B 1 70 ? 1.19 -1.156 -6.297 1 98.19 70 TYR B CA 1
ATOM 1980 C C . TYR B 1 70 ? 0.526 0.124 -6.793 1 98.19 70 TYR B C 1
ATOM 1982 O O . TYR B 1 70 ? 1.075 1.217 -6.633 1 98.19 70 TYR B O 1
ATOM 1990 N N . MET B 1 71 ? -0.577 -0.017 -7.383 1 98.19 71 MET B N 1
ATOM 1991 C CA . MET B 1 71 ? -1.342 1.163 -7.773 1 98.19 71 MET B CA 1
ATOM 1992 C C . MET B 1 71 ? -1.687 2.018 -6.559 1 98.19 71 MET B C 1
ATOM 1994 O O . MET B 1 71 ? -1.543 3.24 -6.594 1 98.19 71 MET B O 1
ATOM 1998 N N . LEU B 1 72 ? -2.156 1.387 -5.523 1 97.88 72 LEU B N 1
ATOM 1999 C CA . LEU B 1 72 ? -2.492 2.1 -4.293 1 97.88 72 LEU B CA 1
ATOM 2000 C C . LEU B 1 72 ? -1.293 2.887 -3.777 1 97.88 72 LEU B C 1
ATOM 2002 O O . LEU B 1 72 ? -1.434 4.043 -3.367 1 97.88 72 LEU B O 1
ATOM 2006 N N . LEU B 1 73 ? -0.122 2.252 -3.791 1 96.94 73 LEU B N 1
ATOM 2007 C CA . LEU B 1 73 ? 1.085 2.939 -3.344 1 96.94 73 LEU B CA 1
ATOM 2008 C C . LEU B 1 73 ? 1.334 4.195 -4.172 1 96.94 73 LEU B C 1
ATOM 2010 O O . LEU B 1 73 ? 1.677 5.246 -3.629 1 96.94 73 LEU B O 1
ATOM 2014 N N . GLY B 1 74 ? 1.153 4.086 -5.43 1 96.06 74 GLY B N 1
ATOM 2015 C CA . GLY B 1 74 ? 1.305 5.25 -6.289 1 96.06 74 GLY B CA 1
ATOM 2016 C C . GLY B 1 74 ? 0.306 6.348 -5.984 1 96.06 74 GLY B C 1
ATOM 2017 O O . GLY B 1 74 ? 0.664 7.527 -5.953 1 96.06 74 GLY B O 1
ATOM 2018 N N . LEU B 1 75 ? -0.879 5.969 -5.73 1 96.12 75 LEU B N 1
ATOM 2019 C CA . LEU B 1 75 ? -1.927 6.938 -5.422 1 96.12 75 LEU B CA 1
ATOM 2020 C C . LEU B 1 75 ? -1.655 7.625 -4.086 1 96.12 75 LEU B C 1
ATOM 2022 O O . LEU B 1 75 ? -1.849 8.836 -3.959 1 96.12 75 LEU B O 1
ATOM 2026 N N . LEU B 1 76 ? -1.202 6.852 -3.125 1 94.88 76 LEU B N 1
ATOM 2027 C CA . LEU B 1 76 ? -0.925 7.426 -1.813 1 94.88 76 LEU B CA 1
ATOM 2028 C C . LEU B 1 76 ? 0.198 8.453 -1.896 1 94.88 76 LEU B C 1
ATOM 2030 O O . LEU B 1 76 ? 0.073 9.562 -1.362 1 94.88 76 LEU B O 1
ATOM 2034 N N . SER B 1 77 ? 1.225 8.133 -2.572 1 91.62 77 SER B N 1
ATOM 2035 C CA . SER B 1 77 ? 2.34 9.062 -2.736 1 91.62 77 SER B CA 1
ATOM 2036 C C . SER B 1 77 ? 1.92 10.297 -3.527 1 91.62 77 SER B C 1
ATOM 2038 O O . SER B 1 77 ? 2.354 11.414 -3.227 1 91.62 77 SER B O 1
ATOM 2040 N N . SER B 1 78 ? 1.021 10.148 -4.43 1 93.06 78 SER B N 1
ATOM 2041 C CA . SER B 1 78 ? 0.567 11.258 -5.262 1 93.06 78 SER B CA 1
ATOM 2042 C C . SER B 1 78 ? -0.46 12.117 -4.531 1 93.06 78 SER B C 1
ATOM 2044 O O . SER B 1 78 ? -0.291 13.328 -4.41 1 93.06 78 SER B O 1
ATOM 2046 N N . PHE B 1 79 ? -1.395 11.477 -3.939 1 95.31 79 PHE B N 1
ATOM 2047 C CA . PHE B 1 79 ? -2.508 12.211 -3.344 1 95.31 79 PHE B CA 1
ATOM 2048 C C . PHE B 1 79 ? -2.133 12.734 -1.963 1 95.31 79 PHE B C 1
ATOM 2050 O O . PHE B 1 79 ? -2.361 13.906 -1.656 1 95.31 79 PHE B O 1
ATOM 2057 N N . VAL B 1 80 ? -1.526 11.945 -1.144 1 96 80 VAL B N 1
ATOM 2058 C CA . VAL B 1 80 ? -1.312 12.297 0.257 1 96 80 VAL B CA 1
ATOM 2059 C C . VAL B 1 80 ? -0.193 13.336 0.364 1 96 80 VAL B C 1
ATOM 2061 O O . VAL B 1 80 ? -0.323 14.328 1.086 1 96 80 VAL B O 1
ATOM 2064 N N . PHE B 1 81 ? 0.895 13.133 -0.341 1 97 81 PHE B N 1
ATOM 2065 C CA . PHE B 1 81 ? 2.002 14.078 -0.26 1 97 81 PHE B CA 1
ATOM 2066 C C . PHE B 1 81 ? 1.58 15.445 -0.772 1 97 81 PHE B C 1
ATOM 2068 O O . PHE B 1 81 ? 1.934 16.469 -0.183 1 97 81 PHE B O 1
ATOM 2075 N N . ARG B 1 82 ? 0.781 15.484 -1.77 1 96.5 82 ARG B N 1
ATOM 2076 C CA . ARG B 1 82 ? 0.286 16.75 -2.279 1 96.5 82 ARG B CA 1
ATOM 2077 C C . ARG B 1 82 ? -0.707 17.391 -1.307 1 96.5 82 ARG B C 1
ATOM 2079 O O . ARG B 1 82 ? -0.739 18.609 -1.147 1 96.5 82 ARG B O 1
ATOM 2086 N N . ALA B 1 83 ? -1.48 16.547 -0.723 1 97.19 83 ALA B N 1
ATOM 2087 C CA . ALA B 1 83 ? -2.406 17.062 0.284 1 97.19 83 ALA B CA 1
ATOM 2088 C C . ALA B 1 83 ? -1.652 17.688 1.455 1 97.19 83 ALA B C 1
ATOM 2090 O O . ALA B 1 83 ? -2.055 18.734 1.977 1 97.19 83 ALA B O 1
ATOM 2091 N N . VAL B 1 84 ? -0.572 17.031 1.851 1 97.75 84 VAL B N 1
ATOM 2092 C CA . VAL B 1 84 ? 0.25 17.562 2.934 1 97.75 84 VAL B CA 1
ATOM 2093 C C . VAL B 1 84 ? 0.823 18.922 2.527 1 97.75 84 VAL B C 1
ATOM 2095 O O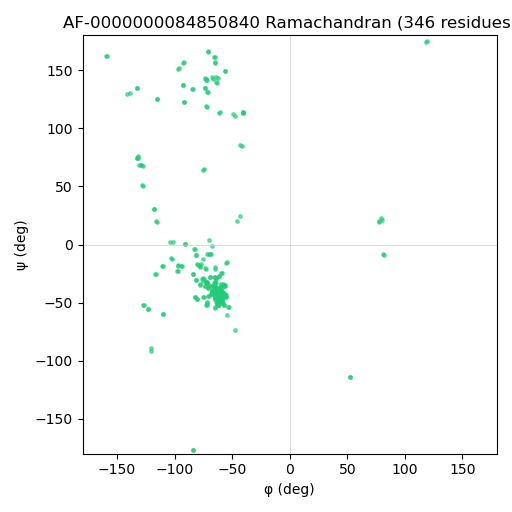 . VAL B 1 84 ? 0.734 19.891 3.283 1 97.75 84 VAL B O 1
ATOM 2098 N N . ARG B 1 85 ? 1.324 18.984 1.355 1 96.69 85 ARG B N 1
ATOM 2099 C CA . ARG B 1 85 ? 1.877 20.234 0.829 1 96.69 85 ARG B CA 1
ATOM 2100 C C . ARG B 1 85 ? 0.821 21.328 0.799 1 96.69 85 ARG B C 1
ATOM 2102 O O . ARG B 1 85 ? 1.042 22.422 1.32 1 96.69 85 ARG B O 1
ATOM 2109 N N . ASP B 1 86 ? -0.311 21 0.252 1 96.12 86 ASP B N 1
ATOM 2110 C CA . ASP B 1 86 ? -1.348 22 0.002 1 96.12 86 ASP B CA 1
ATOM 2111 C C . ASP B 1 86 ? -2.045 22.406 1.3 1 96.12 86 ASP B C 1
ATOM 2113 O O . ASP B 1 86 ? -2.502 23.547 1.437 1 96.12 86 ASP B O 1
ATOM 2117 N N . THR B 1 87 ? -2.104 21.547 2.207 1 96.44 87 THR B N 1
ATOM 2118 C CA . THR B 1 87 ? -2.793 21.797 3.467 1 96.44 87 THR B CA 1
ATOM 2119 C C . THR B 1 87 ? -1.905 22.594 4.426 1 96.44 87 THR B C 1
ATOM 2121 O O . THR B 1 87 ? -2.4 23.375 5.238 1 96.44 87 THR B O 1
ATOM 2124 N N . LEU B 1 88 ? -0.582 22.391 4.305 1 96.81 88 LEU B N 1
ATOM 2125 C CA . LEU B 1 88 ? 0.341 22.953 5.285 1 96.81 88 LEU B CA 1
ATOM 2126 C C . LEU B 1 88 ? 1.44 23.766 4.594 1 96.81 88 LEU B C 1
ATOM 2128 O O . LEU B 1 88 ? 2.625 23.562 4.879 1 96.81 88 LEU B O 1
ATOM 2132 N N . PRO B 1 89 ? 1.095 24.672 3.719 1 94.12 89 PRO B N 1
ATOM 2133 C CA . PRO B 1 89 ? 2.1 25.359 2.9 1 94.12 89 PRO B CA 1
ATOM 2134 C C . PRO B 1 89 ? 3.094 26.156 3.736 1 94.12 89 PRO B C 1
ATOM 2136 O O . PRO B 1 89 ? 4.242 26.344 3.326 1 94.12 89 PRO B O 1
ATOM 2139 N N . ASN B 1 90 ? 2.746 26.625 4.922 1 94.44 90 ASN B N 1
ATOM 2140 C CA . ASN B 1 90 ? 3.625 27.469 5.719 1 94.44 90 ASN B CA 1
ATOM 2141 C C . ASN B 1 90 ? 4.039 26.781 7.02 1 94.44 90 ASN B C 1
ATOM 2143 O O . ASN B 1 90 ? 4.379 27.453 7.996 1 94.44 90 ASN B O 1
ATOM 2147 N N . ASN B 1 91 ? 3.938 25.5 7.113 1 95.88 91 ASN B N 1
ATOM 2148 C CA . ASN B 1 91 ? 4.328 24.75 8.297 1 95.88 91 ASN B CA 1
ATOM 2149 C C . ASN B 1 91 ? 5.207 23.547 7.926 1 95.88 91 ASN B C 1
ATOM 2151 O O . ASN B 1 91 ? 4.766 22.406 8.008 1 95.88 91 ASN B O 1
ATOM 2155 N N . PRO B 1 92 ? 6.445 23.812 7.613 1 96.25 92 PRO B N 1
ATOM 2156 C CA . PRO B 1 92 ? 7.328 22.75 7.125 1 96.25 92 PRO B CA 1
ATOM 2157 C C . PRO B 1 92 ? 7.582 21.672 8.172 1 96.25 92 PRO B C 1
ATOM 2159 O O . PRO B 1 92 ? 7.773 20.5 7.82 1 96.25 92 PRO B O 1
ATOM 2162 N N . ALA B 1 93 ? 7.555 22.016 9.422 1 96.81 93 ALA B N 1
ATOM 2163 C CA . ALA B 1 93 ? 7.746 21 10.469 1 96.81 93 ALA B CA 1
ATOM 2164 C C . ALA B 1 93 ? 6.609 19.984 10.469 1 96.81 93 ALA B C 1
ATOM 2166 O O . ALA B 1 93 ? 6.844 18.781 10.602 1 96.81 93 ALA B O 1
ATOM 2167 N N . ALA B 1 94 ? 5.398 20.484 10.344 1 97 94 ALA B N 1
ATOM 2168 C CA . ALA B 1 94 ? 4.238 19.594 10.273 1 97 94 ALA B CA 1
ATOM 2169 C C . ALA B 1 94 ? 4.281 18.734 9.008 1 97 94 ALA B C 1
ATOM 2171 O O . ALA B 1 94 ? 3.963 17.547 9.055 1 97 94 ALA B O 1
ATOM 2172 N N . GLN B 1 95 ? 4.637 19.359 7.934 1 97.94 95 GLN B N 1
ATOM 2173 C CA . GLN B 1 95 ? 4.82 18.594 6.711 1 97.94 95 GLN B CA 1
ATOM 2174 C C . GLN B 1 95 ? 5.777 17.422 6.938 1 97.94 95 GLN B C 1
ATOM 2176 O O . GLN B 1 95 ? 5.453 16.281 6.621 1 97.94 95 GLN B O 1
ATOM 2181 N N . GLU B 1 96 ? 6.93 17.766 7.445 1 98.06 96 GLU B N 1
ATOM 2182 C CA . GLU B 1 96 ? 8.008 16.797 7.641 1 98.06 96 GLU B CA 1
ATOM 2183 C C . GLU B 1 96 ? 7.562 15.656 8.555 1 98.06 96 GLU B C 1
ATOM 2185 O O . GLU B 1 96 ? 7.887 14.492 8.312 1 98.06 96 GLU B O 1
ATOM 2190 N N . ARG B 1 97 ? 6.859 15.977 9.57 1 98.06 97 ARG B N 1
ATOM 2191 C CA . ARG B 1 97 ? 6.426 14.977 10.531 1 98.06 97 ARG B CA 1
ATOM 2192 C C . ARG B 1 97 ? 5.469 13.977 9.883 1 98.06 97 ARG B C 1
ATOM 2194 O O . ARG B 1 97 ? 5.613 12.766 10.07 1 98.06 97 ARG B O 1
ATOM 2201 N N . ILE B 1 98 ? 4.543 14.43 9.156 1 98.06 98 ILE B N 1
ATOM 2202 C CA . ILE B 1 98 ? 3.566 13.555 8.523 1 98.06 98 ILE B CA 1
ATOM 2203 C C . ILE B 1 98 ? 4.234 12.758 7.406 1 98.06 98 ILE B C 1
ATOM 2205 O O . ILE B 1 98 ? 4.027 11.547 7.289 1 98.06 98 ILE B O 1
ATOM 2209 N N . LEU B 1 99 ? 5.039 13.43 6.613 1 97.88 99 LEU B N 1
ATOM 2210 C CA . LEU B 1 99 ? 5.797 12.719 5.586 1 97.88 99 LEU B CA 1
ATOM 2211 C C . LEU B 1 99 ? 6.703 11.664 6.207 1 97.88 99 LEU B C 1
ATOM 2213 O O . LEU B 1 99 ? 6.855 10.57 5.66 1 97.88 99 LEU B O 1
ATOM 2217 N N . GLY B 1 100 ? 7.293 12.039 7.297 1 97.88 100 GLY B N 1
ATOM 2218 C CA . GLY B 1 100 ? 8.195 11.109 7.961 1 97.88 100 GLY B CA 1
ATOM 2219 C C . GLY B 1 100 ? 7.523 9.82 8.383 1 97.88 100 GLY B C 1
ATOM 2220 O O . GLY B 1 100 ? 8.125 8.742 8.305 1 97.88 100 GLY B O 1
ATOM 2221 N N . ALA B 1 101 ? 6.312 9.938 8.867 1 97.56 101 ALA B N 1
ATOM 2222 C CA . ALA B 1 101 ? 5.559 8.734 9.219 1 97.56 101 ALA B CA 1
ATOM 2223 C C . ALA B 1 101 ? 5.344 7.848 7.996 1 97.56 101 ALA B C 1
ATOM 2225 O O . ALA B 1 101 ? 5.473 6.621 8.078 1 97.56 101 ALA B O 1
ATOM 2226 N N . SER B 1 102 ? 5 8.484 6.871 1 97.56 102 SER B N 1
ATOM 2227 C CA . SER B 1 102 ? 4.855 7.738 5.625 1 97.56 102 SER B CA 1
ATOM 2228 C C . SER B 1 102 ? 6.176 7.09 5.211 1 97.56 102 SER B C 1
ATOM 2230 O O . SER B 1 102 ? 6.203 5.91 4.852 1 97.56 102 SER B O 1
ATOM 2232 N N . PHE B 1 103 ? 7.219 7.891 5.309 1 98.25 103 PHE B N 1
ATOM 2233 C CA . PHE B 1 103 ? 8.523 7.418 4.863 1 98.25 103 PHE B CA 1
ATOM 2234 C C . PHE B 1 103 ? 9.023 6.281 5.75 1 98.25 103 PHE B C 1
ATOM 2236 O O . PHE B 1 103 ? 9.695 5.363 5.277 1 98.25 103 PHE B O 1
ATOM 2243 N N . LEU B 1 104 ? 8.734 6.344 6.988 1 98.38 104 LEU B N 1
ATOM 2244 C CA . LEU B 1 104 ? 9.133 5.25 7.871 1 98.38 104 LEU B CA 1
ATOM 2245 C C . LEU B 1 104 ? 8.43 3.957 7.48 1 98.38 104 LEU B C 1
ATOM 2247 O O . LEU B 1 104 ? 9.07 2.91 7.355 1 98.38 104 LEU B O 1
ATOM 2251 N N . ALA B 1 105 ? 7.125 4.031 7.316 1 97.94 105 ALA B N 1
ATOM 2252 C CA . ALA B 1 105 ? 6.371 2.855 6.891 1 97.94 105 ALA B CA 1
ATOM 2253 C C . ALA B 1 105 ? 6.902 2.312 5.566 1 97.94 105 ALA B C 1
ATOM 2255 O O . ALA B 1 105 ? 7.094 1.103 5.418 1 97.94 105 ALA B O 1
ATOM 2256 N N . LEU B 1 106 ? 7.148 3.17 4.66 1 98.38 106 LEU B N 1
ATOM 2257 C CA . LEU B 1 106 ? 7.625 2.779 3.338 1 98.38 106 LEU B CA 1
ATOM 2258 C C . LEU B 1 106 ? 9.031 2.199 3.416 1 98.38 106 LEU B C 1
ATOM 2260 O O . LEU B 1 106 ? 9.359 1.255 2.693 1 98.38 106 LEU B O 1
ATOM 2264 N N . ALA B 1 107 ? 9.883 2.797 4.254 1 98.62 107 ALA B N 1
ATOM 2265 C CA . ALA B 1 107 ? 11.242 2.293 4.398 1 98.62 107 ALA B CA 1
ATOM 2266 C C . ALA B 1 107 ? 11.25 0.867 4.941 1 98.62 107 ALA B C 1
ATOM 2268 O O . ALA B 1 107 ? 12.008 0.017 4.465 1 98.62 107 ALA B O 1
ATOM 2269 N N . ILE B 1 108 ? 10.422 0.593 5.898 1 98.56 108 ILE B N 1
ATOM 2270 C CA . ILE B 1 108 ? 10.281 -0.757 6.434 1 98.56 108 ILE B CA 1
ATOM 2271 C C . ILE B 1 108 ? 9.836 -1.708 5.328 1 98.56 108 ILE B C 1
ATOM 2273 O O . ILE B 1 108 ? 10.406 -2.787 5.16 1 98.56 108 ILE B O 1
ATOM 2277 N N . ALA B 1 109 ? 8.875 -1.298 4.586 1 98.38 109 ALA B N 1
ATOM 2278 C CA . ALA B 1 109 ? 8.344 -2.121 3.496 1 98.38 109 ALA B CA 1
ATOM 2279 C C . ALA B 1 109 ? 9.398 -2.328 2.41 1 98.38 109 ALA B C 1
ATOM 2281 O O . ALA B 1 109 ? 9.477 -3.406 1.814 1 98.38 109 ALA B O 1
ATOM 2282 N N . ASP B 1 110 ? 10.164 -1.283 2.105 1 98.62 110 ASP B N 1
ATOM 2283 C CA . ASP B 1 110 ? 11.25 -1.422 1.141 1 98.62 110 ASP B CA 1
ATOM 2284 C C . ASP B 1 110 ? 12.234 -2.508 1.572 1 98.62 110 ASP B C 1
ATOM 2286 O O . ASP B 1 110 ? 12.578 -3.391 0.782 1 98.62 110 ASP B O 1
ATOM 2290 N N . ALA B 1 111 ? 12.688 -2.412 2.779 1 98.69 111 ALA B N 1
ATOM 2291 C CA . ALA B 1 111 ? 13.688 -3.352 3.287 1 98.69 111 ALA B CA 1
ATOM 2292 C C . ALA B 1 111 ? 13.156 -4.781 3.262 1 98.69 111 ALA B C 1
ATOM 2294 O O . ALA B 1 111 ? 13.844 -5.699 2.816 1 98.69 111 ALA B O 1
ATOM 2295 N N . THR B 1 112 ? 11.93 -4.934 3.719 1 98.38 112 THR B N 1
ATOM 2296 C CA . THR B 1 112 ? 11.367 -6.277 3.768 1 98.38 112 THR B CA 1
ATOM 2297 C C . THR B 1 112 ? 11.039 -6.777 2.365 1 98.38 112 THR B C 1
ATOM 2299 O O . THR B 1 112 ? 11.109 -7.98 2.098 1 98.38 112 THR B O 1
ATOM 2302 N N . HIS B 1 113 ? 10.664 -5.918 1.462 1 98.44 113 HIS B N 1
ATOM 2303 C CA . HIS B 1 113 ? 10.422 -6.285 0.071 1 98.44 113 HIS B CA 1
ATOM 2304 C C . HIS B 1 113 ? 11.695 -6.809 -0.588 1 98.44 113 HIS B C 1
ATOM 2306 O O . HIS B 1 113 ? 11.672 -7.855 -1.242 1 98.44 113 HIS B O 1
ATOM 2312 N N . VAL B 1 114 ? 12.75 -6.082 -0.404 1 98.25 114 VAL B N 1
ATOM 2313 C CA . VAL B 1 114 ? 14.031 -6.484 -0.958 1 98.25 114 VAL B CA 1
ATOM 2314 C C . VAL B 1 114 ? 14.461 -7.82 -0.354 1 98.25 114 VAL B C 1
ATOM 2316 O O . VAL B 1 114 ? 14.891 -8.727 -1.074 1 98.25 114 VAL B O 1
ATOM 2319 N N . LEU B 1 115 ? 14.32 -7.93 0.899 1 96.81 115 LEU B N 1
ATOM 2320 C CA . LEU B 1 115 ? 14.695 -9.156 1.585 1 96.81 115 LEU B CA 1
ATOM 2321 C C . LEU B 1 115 ? 13.883 -10.336 1.072 1 96.81 115 LEU B C 1
ATOM 2323 O O . LEU B 1 115 ? 14.438 -11.391 0.748 1 96.81 115 LEU B O 1
ATOM 2327 N N . ALA B 1 116 ? 12.609 -10.18 0.995 1 94.81 116 ALA B N 1
ATOM 2328 C CA . ALA B 1 116 ? 11.727 -11.242 0.515 1 94.81 116 ALA B CA 1
ATOM 2329 C C . ALA B 1 116 ? 12.078 -11.641 -0.916 1 94.81 116 ALA B C 1
ATOM 2331 O O . ALA B 1 116 ? 12.07 -12.828 -1.255 1 94.81 116 ALA B O 1
ATOM 2332 N N . THR B 1 117 ? 12.312 -10.656 -1.752 1 96.38 117 THR B N 1
ATOM 2333 C CA . THR B 1 117 ? 12.68 -10.922 -3.141 1 96.38 117 THR B CA 1
ATOM 2334 C C . THR B 1 117 ? 14 -11.68 -3.219 1 96.38 117 THR B C 1
ATOM 2336 O O . THR B 1 117 ? 14.133 -12.625 -3.99 1 96.38 117 THR B O 1
ATOM 2339 N N . PHE B 1 118 ? 14.891 -11.266 -2.381 1 94.75 118 PHE B N 1
ATOM 2340 C CA . PHE B 1 118 ? 16.203 -11.906 -2.342 1 94.75 118 PHE B CA 1
ATOM 2341 C C . PHE B 1 118 ? 16.078 -13.359 -1.905 1 94.75 118 PHE B C 1
ATOM 2343 O O . PHE B 1 118 ? 16.688 -14.25 -2.498 1 94.75 118 PHE B O 1
ATOM 2350 N N . ILE B 1 119 ? 15.289 -13.625 -0.944 1 92.69 119 ILE B N 1
ATOM 2351 C CA . ILE B 1 119 ? 15.055 -14.969 -0.431 1 92.69 119 ILE B CA 1
ATOM 2352 C C . ILE B 1 119 ? 14.375 -15.82 -1.498 1 92.69 119 ILE B C 1
ATOM 2354 O O . ILE B 1 119 ? 14.656 -17.016 -1.628 1 92.69 119 ILE B O 1
ATOM 2358 N N . GLY B 1 120 ? 13.508 -15.242 -2.275 1 92.69 120 GLY B N 1
ATOM 2359 C CA . GLY B 1 120 ? 12.711 -15.953 -3.26 1 92.69 120 GLY B CA 1
ATOM 2360 C C . GLY B 1 120 ? 13.469 -16.25 -4.539 1 92.69 120 GLY B C 1
ATOM 2361 O O . GLY B 1 120 ? 13.07 -17.109 -5.32 1 92.69 120 GLY B O 1
ATOM 2362 N N . LEU B 1 121 ? 14.539 -15.57 -4.758 1 94.06 121 LEU B N 1
ATOM 2363 C CA . LEU B 1 121 ? 15.328 -15.781 -5.961 1 94.06 121 LEU B CA 1
ATOM 2364 C C . LEU B 1 121 ? 16.094 -17.109 -5.887 1 94.06 121 LEU B C 1
ATOM 2366 O O . LEU B 1 121 ? 16.609 -17.469 -4.828 1 94.06 121 LEU B O 1
ATOM 2370 N N . PRO B 1 122 ? 16.156 -17.734 -7.02 1 91.25 122 PRO B N 1
ATOM 2371 C CA . PRO B 1 122 ? 17.031 -18.906 -7.047 1 91.25 122 PRO B CA 1
ATOM 2372 C C . PRO B 1 122 ? 18.469 -18.578 -6.625 1 91.25 122 PRO B C 1
ATOM 2374 O O . PRO B 1 122 ? 18.969 -17.484 -6.93 1 91.25 122 PRO B O 1
ATOM 2377 N N . GLU B 1 123 ? 19.109 -19.562 -6.027 1 91.12 123 GLU B N 1
ATOM 2378 C CA . GLU B 1 123 ? 20.422 -19.344 -5.418 1 91.12 123 GLU B CA 1
ATOM 2379 C C . GLU B 1 123 ? 21.438 -18.875 -6.449 1 91.12 123 GLU B C 1
ATOM 2381 O O . GLU B 1 123 ? 22.25 -18 -6.16 1 91.12 123 GLU B O 1
ATOM 2386 N N . ASN B 1 124 ? 21.359 -19.438 -7.617 1 91.5 124 ASN B N 1
ATOM 2387 C CA . ASN B 1 124 ? 22.344 -19.125 -8.648 1 91.5 124 ASN B CA 1
ATOM 2388 C C . ASN B 1 124 ? 22.156 -17.719 -9.195 1 91.5 124 ASN B C 1
ATOM 2390 O O . ASN B 1 124 ? 23.047 -17.172 -9.852 1 91.5 124 ASN B O 1
ATOM 2394 N N . LEU B 1 125 ? 21.109 -17.062 -8.836 1 92.44 125 LEU B N 1
ATOM 2395 C CA . LEU B 1 125 ? 20.812 -15.734 -9.367 1 92.44 125 LEU B CA 1
ATOM 2396 C C . LEU B 1 125 ? 20.969 -14.672 -8.289 1 92.44 125 LEU B C 1
ATOM 2398 O O . LEU B 1 125 ? 21.094 -13.484 -8.602 1 92.44 125 LEU B O 1
ATOM 2402 N N . ARG B 1 126 ? 20.969 -14.984 -7.066 1 92.38 126 ARG B N 1
ATOM 2403 C CA . ARG B 1 126 ? 20.906 -14.062 -5.938 1 92.38 126 ARG B CA 1
ATOM 2404 C C . ARG B 1 126 ? 22.062 -13.062 -5.98 1 92.38 126 ARG B C 1
ATOM 2406 O O . ARG B 1 126 ? 21.859 -11.867 -5.738 1 92.38 126 ARG B O 1
ATOM 2413 N N . PHE B 1 127 ? 23.188 -13.523 -6.414 1 93.69 127 PHE B N 1
ATOM 2414 C CA . PHE B 1 127 ? 24.344 -12.641 -6.395 1 93.69 127 PHE B CA 1
ATOM 2415 C C . PHE B 1 127 ? 24.875 -12.406 -7.805 1 93.69 127 PHE B C 1
ATOM 2417 O O . PHE B 1 127 ? 26.078 -12.211 -7.996 1 93.69 127 PHE B O 1
ATOM 2424 N N . SER B 1 128 ? 23.984 -12.438 -8.812 1 94.94 128 SER B N 1
ATOM 2425 C CA . SER B 1 128 ? 24.344 -12.203 -10.203 1 94.94 128 SER B CA 1
ATOM 2426 C C . SER B 1 128 ? 23.438 -11.148 -10.836 1 94.94 128 SER B C 1
ATOM 2428 O O . SER B 1 128 ? 22.719 -11.43 -11.797 1 94.94 128 SER B O 1
ATOM 2430 N N . PRO B 1 129 ? 23.547 -9.93 -10.414 1 95.38 12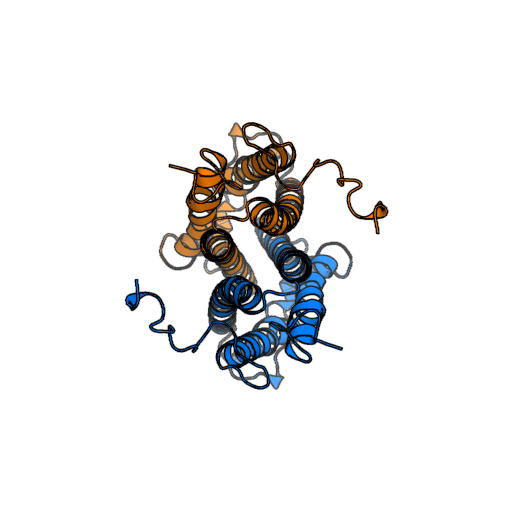9 PRO B N 1
ATOM 2431 C CA . PRO B 1 129 ? 22.656 -8.875 -10.891 1 95.38 129 PRO B CA 1
ATOM 2432 C C . PRO B 1 129 ? 22.719 -8.68 -12.406 1 95.38 129 PRO B C 1
ATOM 2434 O O . PRO B 1 129 ? 21.766 -8.188 -13.008 1 95.38 129 PRO B O 1
ATOM 2437 N N . GLN B 1 130 ? 23.781 -9.031 -13.008 1 95.94 130 GLN B N 1
ATOM 2438 C CA . GLN B 1 130 ? 23.922 -8.906 -14.461 1 95.94 130 GLN B CA 1
ATOM 2439 C C . GLN B 1 130 ? 22.938 -9.82 -15.18 1 95.94 130 GLN B C 1
ATOM 2441 O O . GLN B 1 130 ? 22.656 -9.633 -16.359 1 95.94 130 GLN B O 1
ATOM 2446 N N . HIS B 1 131 ? 22.422 -10.852 -14.453 1 95.44 131 HIS B N 1
ATOM 2447 C CA . HIS B 1 131 ? 21.5 -11.805 -15.062 1 95.44 131 HIS B CA 1
ATOM 2448 C C . HIS B 1 131 ? 20.062 -11.539 -14.633 1 95.44 131 HIS B C 1
ATOM 2450 O O . HIS B 1 131 ? 19.156 -12.258 -15.031 1 95.44 131 HIS B O 1
ATOM 2456 N N . TRP B 1 132 ? 19.859 -10.523 -13.867 1 96.38 132 TRP B N 1
ATOM 2457 C CA . TRP B 1 132 ? 18.516 -10.164 -13.469 1 96.38 132 TRP B CA 1
ATOM 2458 C C . TRP B 1 132 ? 17.75 -9.547 -14.641 1 96.38 132 TRP B C 1
ATOM 2460 O O . TRP B 1 132 ? 18.328 -8.859 -15.484 1 96.38 132 TRP B O 1
ATOM 2470 N N . ASN B 1 133 ? 16.531 -9.852 -14.742 1 95.44 133 ASN B N 1
ATOM 2471 C CA . ASN B 1 133 ? 15.664 -9.18 -15.703 1 95.44 133 ASN B CA 1
ATOM 2472 C C . ASN B 1 133 ? 15.125 -7.867 -15.141 1 95.44 133 ASN B C 1
ATOM 2474 O O . ASN B 1 133 ? 15.461 -7.477 -14.023 1 95.44 133 ASN B O 1
ATOM 2478 N N . VAL B 1 134 ? 14.266 -7.168 -15.867 1 94.12 134 VAL B N 1
ATOM 2479 C CA . VAL B 1 134 ? 13.758 -5.848 -15.508 1 94.12 134 VAL B CA 1
ATOM 2480 C C . VAL B 1 134 ? 12.93 -5.941 -14.234 1 94.12 134 VAL B C 1
ATOM 2482 O O . VAL B 1 134 ? 13.016 -5.074 -13.359 1 94.12 134 VAL B O 1
ATOM 2485 N N . MET B 1 135 ? 12.148 -6.969 -14.031 1 95.75 135 MET B N 1
ATOM 2486 C CA . MET B 1 135 ? 11.312 -7.125 -12.844 1 95.75 135 MET B CA 1
ATOM 2487 C C . MET B 1 135 ? 12.164 -7.32 -11.594 1 95.75 135 MET B C 1
ATOM 2489 O O . MET B 1 135 ? 11.875 -6.75 -10.539 1 95.75 135 MET B O 1
ATOM 2493 N N . THR B 1 136 ? 13.188 -8.117 -11.758 1 96.81 136 THR B N 1
ATOM 2494 C CA . THR B 1 136 ? 14.078 -8.328 -10.625 1 96.81 136 THR B CA 1
ATOM 2495 C C . THR B 1 136 ? 14.781 -7.031 -10.234 1 96.81 136 THR B C 1
ATOM 2497 O O . THR B 1 136 ? 14.891 -6.703 -9.055 1 96.81 136 THR B O 1
ATOM 2500 N N . HIS B 1 137 ? 15.25 -6.324 -11.211 1 97.19 137 HIS B N 1
ATOM 2501 C CA . HIS B 1 137 ? 15.875 -5.035 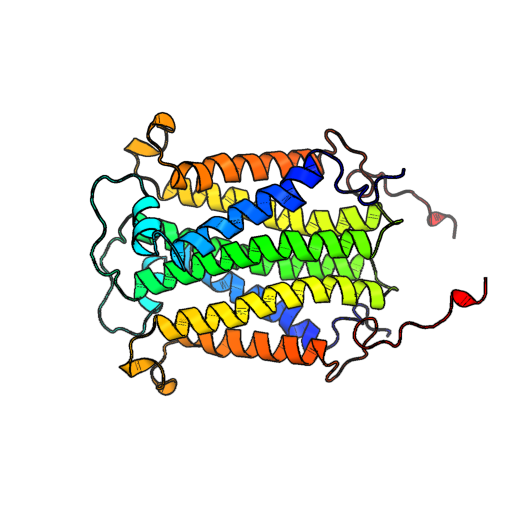-10.938 1 97.19 137 HIS B CA 1
ATOM 2502 C C . HIS B 1 137 ? 14.883 -4.059 -10.32 1 97.19 137 HIS B C 1
ATOM 2504 O O . HIS B 1 137 ? 15.242 -3.256 -9.461 1 97.19 137 HIS B O 1
ATOM 2510 N N . GLY B 1 138 ? 13.648 -4.055 -10.75 1 97.31 138 GLY B N 1
ATOM 2511 C CA . GLY B 1 138 ? 12.617 -3.246 -10.125 1 97.31 138 GLY B CA 1
ATOM 2512 C C . GLY B 1 138 ? 12.391 -3.592 -8.672 1 97.31 138 GLY B C 1
ATOM 2513 O O . GLY B 1 138 ? 12.32 -2.703 -7.816 1 97.31 138 GLY B O 1
ATOM 2514 N N . ASN B 1 139 ? 12.359 -4.812 -8.406 1 97.94 139 ASN B N 1
ATOM 2515 C CA . ASN B 1 139 ? 12.039 -5.305 -7.07 1 97.94 139 ASN B CA 1
ATOM 2516 C C . ASN B 1 139 ? 13.203 -5.117 -6.105 1 97.94 139 ASN B C 1
ATOM 2518 O O . ASN B 1 139 ? 13 -4.914 -4.906 1 97.94 139 ASN B O 1
ATOM 2522 N N . ILE B 1 140 ? 14.398 -5.18 -6.629 1 97.94 140 ILE B N 1
ATOM 2523 C CA . ILE B 1 140 ? 15.539 -5.117 -5.719 1 97.94 140 ILE B CA 1
ATOM 2524 C C . ILE B 1 140 ? 16.266 -3.785 -5.895 1 97.94 140 ILE B C 1
ATOM 2526 O O . ILE B 1 140 ? 16.328 -2.98 -4.961 1 97.94 140 ILE B O 1
ATOM 2530 N N . THR B 1 141 ? 16.75 -3.547 -7.117 1 98.12 141 THR B N 1
ATOM 2531 C CA . THR B 1 141 ? 17.594 -2.381 -7.355 1 98.12 141 THR B CA 1
ATOM 2532 C C . THR B 1 141 ? 16.812 -1.091 -7.133 1 98.12 141 THR B C 1
ATOM 2534 O O . THR B 1 141 ? 17.219 -0.234 -6.352 1 98.12 141 THR B O 1
ATOM 2537 N N . THR B 1 142 ? 15.711 -0.971 -7.785 1 98.38 142 THR B N 1
ATOM 2538 C CA . THR B 1 142 ? 14.914 0.246 -7.68 1 98.38 142 THR B CA 1
ATOM 2539 C C . THR B 1 142 ? 14.398 0.433 -6.258 1 98.38 142 THR B C 1
ATOM 2541 O O . THR B 1 142 ? 14.445 1.537 -5.715 1 98.38 142 THR B O 1
ATOM 2544 N N . THR B 1 143 ? 13.906 -0.611 -5.652 1 98.62 143 THR B N 1
ATOM 2545 C CA . THR B 1 143 ? 13.398 -0.533 -4.285 1 98.62 143 THR B CA 1
ATOM 2546 C C . THR B 1 143 ? 14.516 -0.179 -3.311 1 98.62 143 THR B C 1
ATOM 2548 O O . THR B 1 143 ? 14.305 0.589 -2.369 1 98.62 143 THR B O 1
ATOM 2551 N N . THR B 1 144 ? 15.711 -0.706 -3.545 1 98.69 144 THR B N 1
ATOM 2552 C CA . THR B 1 144 ? 16.859 -0.356 -2.721 1 98.69 144 THR B CA 1
ATOM 2553 C C . THR B 1 144 ? 17.203 1.127 -2.857 1 98.69 144 THR B C 1
ATOM 2555 O O . THR B 1 144 ? 17.516 1.793 -1.869 1 98.69 144 THR B O 1
ATOM 2558 N N . LEU B 1 145 ? 17.109 1.591 -4.055 1 98.69 145 LEU B N 1
ATOM 2559 C CA . LEU B 1 145 ? 17.359 3.01 -4.281 1 98.69 145 LEU B CA 1
ATOM 2560 C C . LEU B 1 145 ? 16.344 3.871 -3.547 1 98.69 145 LEU B C 1
ATOM 2562 O O . LEU B 1 145 ? 16.688 4.914 -2.986 1 98.69 145 LEU B O 1
ATOM 2566 N N . TYR B 1 146 ? 15.07 3.469 -3.57 1 98.69 146 TYR B N 1
ATOM 2567 C CA . TYR B 1 146 ? 14.062 4.191 -2.807 1 98.69 146 TYR B CA 1
ATOM 2568 C C . TYR B 1 146 ? 14.375 4.16 -1.315 1 98.69 146 TYR B C 1
ATOM 2570 O O . TYR B 1 146 ? 14.266 5.18 -0.628 1 98.69 146 TYR B O 1
ATOM 2578 N N . LEU B 1 147 ? 14.789 3.029 -0.803 1 98.81 147 LEU B N 1
ATOM 2579 C CA . LEU B 1 147 ? 15.141 2.881 0.605 1 98.81 147 LEU B CA 1
ATOM 2580 C C . LEU B 1 147 ? 16.297 3.809 0.98 1 98.81 147 LEU B C 1
ATOM 2582 O O . LEU B 1 147 ? 16.219 4.531 1.979 1 98.81 147 LEU B O 1
ATOM 2586 N N . VAL B 1 148 ? 17.312 3.82 0.187 1 98.81 148 VAL B N 1
ATOM 2587 C CA . VAL B 1 148 ? 18.484 4.652 0.448 1 98.81 148 VAL B CA 1
ATOM 2588 C C . VAL B 1 148 ? 18.094 6.125 0.402 1 98.81 148 VAL B C 1
ATOM 2590 O O . VAL B 1 148 ? 18.547 6.922 1.229 1 98.81 148 VAL B O 1
ATOM 2593 N N . THR B 1 149 ? 17.266 6.496 -0.537 1 98.81 149 THR B N 1
ATOM 2594 C CA . THR B 1 149 ? 16.812 7.875 -0.668 1 98.81 149 THR B CA 1
ATOM 2595 C C . THR B 1 149 ? 15.984 8.297 0.548 1 98.81 149 THR B C 1
ATOM 2597 O O . THR B 1 149 ? 16.125 9.414 1.04 1 98.81 149 THR B O 1
ATOM 2600 N N . ARG B 1 150 ? 15.164 7.457 1.065 1 98.56 150 ARG B N 1
ATOM 2601 C CA . ARG B 1 150 ? 14.398 7.758 2.268 1 98.56 150 ARG B CA 1
ATOM 2602 C C . ARG B 1 150 ? 15.312 7.941 3.475 1 98.56 150 ARG B C 1
ATOM 2604 O O . ARG B 1 150 ? 15.109 8.852 4.281 1 98.56 150 ARG B O 1
ATOM 2611 N N . VAL B 1 151 ? 16.25 7.059 3.592 1 98.69 151 VAL B N 1
ATOM 2612 C CA . VAL B 1 151 ? 17.203 7.168 4.691 1 98.69 151 VAL B CA 1
ATOM 2613 C C . VAL B 1 151 ? 17.953 8.5 4.594 1 98.69 151 VAL B C 1
ATOM 2615 O O . VAL B 1 151 ? 18.125 9.195 5.598 1 98.69 151 VAL B O 1
ATOM 2618 N N . ALA B 1 152 ? 18.406 8.812 3.457 1 98.69 152 ALA B N 1
ATOM 2619 C CA . ALA B 1 152 ? 19.062 10.086 3.24 1 98.69 152 ALA B CA 1
ATOM 2620 C C . ALA B 1 152 ? 18.156 11.258 3.623 1 98.69 152 ALA B C 1
ATOM 2622 O O . ALA B 1 152 ? 18.609 12.234 4.223 1 98.69 152 ALA B O 1
ATOM 2623 N N . TRP B 1 153 ? 16.891 11.18 3.234 1 98.5 153 TRP B N 1
ATOM 2624 C CA . TRP B 1 153 ? 15.93 12.211 3.596 1 98.5 153 TRP B CA 1
ATOM 2625 C C . TRP B 1 153 ? 15.836 12.367 5.109 1 98.5 153 TRP B C 1
ATOM 2627 O O . TRP B 1 153 ? 15.859 13.484 5.629 1 98.5 153 TRP B O 1
ATOM 2637 N N . PHE B 1 154 ? 15.789 11.281 5.852 1 98.38 154 PHE B N 1
ATOM 2638 C CA . PHE B 1 154 ? 15.703 11.312 7.309 1 98.38 154 PHE B CA 1
ATOM 2639 C C . PHE B 1 154 ? 16.969 11.922 7.91 1 98.38 154 PHE B C 1
ATOM 2641 O O . PHE B 1 154 ? 16.906 12.602 8.93 1 98.38 154 PHE B O 1
ATOM 2648 N N . MET B 1 155 ? 18.047 11.711 7.262 1 98 155 MET B N 1
ATOM 2649 C CA . MET B 1 155 ? 19.344 12.195 7.762 1 98 155 MET B CA 1
ATOM 2650 C C . MET B 1 155 ? 19.531 13.664 7.414 1 98 155 MET B C 1
ATOM 2652 O O . MET B 1 155 ? 20.516 14.281 7.84 1 98 155 MET B O 1
ATOM 2656 N N . GLY B 1 156 ? 18.672 14.203 6.613 1 97.25 156 GLY B N 1
ATOM 2657 C CA . GLY B 1 156 ? 18.734 15.609 6.258 1 97.25 156 GLY B CA 1
ATOM 2658 C C . GLY B 1 156 ? 19.781 15.906 5.188 1 97.25 156 GLY B C 1
ATOM 2659 O O . GLY B 1 156 ? 20.312 17.016 5.117 1 97.25 156 GLY B O 1
ATOM 2660 N N . ILE B 1 157 ? 20.094 14.898 4.457 1 98 157 ILE B N 1
ATOM 2661 C CA . ILE B 1 157 ? 21.078 15.094 3.396 1 98 157 ILE B CA 1
ATOM 2662 C C . ILE B 1 157 ? 20.453 15.891 2.254 1 98 157 ILE B C 1
ATOM 2664 O O . ILE B 1 157 ? 19.484 15.438 1.635 1 98 157 ILE B O 1
ATOM 2668 N N . GLY B 1 158 ? 21.031 17.078 1.973 1 96.44 158 GLY B N 1
ATOM 2669 C CA . GLY B 1 158 ? 20.578 17.875 0.848 1 96.44 158 GLY B CA 1
ATOM 2670 C C . GLY B 1 158 ? 19.281 18.625 1.129 1 96.44 158 GLY B C 1
ATOM 2671 O O . GLY B 1 158 ? 18.562 19.016 0.201 1 96.44 158 GLY B O 1
ATOM 2672 N N . ARG B 1 159 ? 18.938 18.812 2.357 1 95.56 159 ARG B N 1
ATOM 2673 C CA . ARG B 1 159 ? 17.719 19.5 2.713 1 95.56 159 ARG B CA 1
ATOM 2674 C C . ARG B 1 159 ? 17.781 20.031 4.141 1 95.56 159 ARG B C 1
ATOM 2676 O O . ARG B 1 159 ? 18.594 19.594 4.941 1 95.56 159 ARG B O 1
ATOM 2683 N N . THR B 1 160 ? 16.906 20.953 4.438 1 95.25 160 THR B N 1
ATOM 2684 C CA . THR B 1 160 ? 16.75 21.453 5.801 1 95.25 160 THR B CA 1
ATOM 2685 C C . THR B 1 160 ? 15.797 20.547 6.59 1 95.25 160 THR B C 1
ATOM 2687 O O . THR B 1 160 ? 14.766 20.109 6.074 1 95.25 160 THR B O 1
ATOM 2690 N N . ARG B 1 161 ? 16.203 20.219 7.801 1 96.25 161 ARG B N 1
ATOM 2691 C CA . ARG B 1 161 ? 15.312 19.484 8.688 1 96.25 161 ARG B CA 1
ATOM 2692 C C . ARG B 1 161 ? 14.508 20.438 9.578 1 96.25 161 ARG B C 1
ATOM 2694 O O . ARG B 1 161 ? 15.055 21.406 10.102 1 96.25 161 ARG B O 1
ATOM 2701 N N . PHE B 1 162 ? 13.273 20.125 9.695 1 95.75 162 PHE B N 1
ATOM 2702 C CA . PHE B 1 162 ? 12.391 21.016 10.414 1 95.75 162 PHE B CA 1
ATOM 2703 C C . PHE B 1 162 ? 11.836 20.344 11.664 1 95.75 162 PHE B C 1
ATOM 2705 O O . PHE B 1 162 ? 11.383 21.031 12.594 1 95.75 162 PHE B O 1
ATOM 2712 N N . TYR B 1 163 ? 11.773 19.047 11.648 1 94.75 163 TYR B N 1
ATOM 2713 C CA . TYR B 1 163 ? 11.195 18.297 12.758 1 94.75 163 TYR B CA 1
ATOM 2714 C C . TYR B 1 163 ? 12.195 17.281 13.312 1 94.75 163 TYR B C 1
ATOM 2716 O O . TYR B 1 163 ? 12.516 17.312 14.5 1 94.75 163 TYR B O 1
ATOM 2724 N N . PHE B 1 164 ? 12.688 16.438 12.469 1 93.5 164 PHE B N 1
ATOM 2725 C CA . PHE B 1 164 ? 13.602 15.391 12.906 1 93.5 164 PHE B CA 1
ATOM 2726 C C . PHE B 1 164 ? 14.977 15.977 13.242 1 93.5 164 PHE B C 1
ATOM 2728 O O . PHE B 1 164 ? 15.492 16.812 12.5 1 93.5 164 PHE B O 1
ATOM 2735 N N . GLY B 1 165 ? 15.5 15.531 14.375 1 87.38 165 GLY B N 1
ATOM 2736 C CA . GLY B 1 165 ? 16.828 15.969 14.773 1 87.38 165 GLY B CA 1
ATOM 2737 C C . GLY B 1 165 ? 16.828 17.328 15.445 1 87.38 165 GLY B C 1
ATOM 2738 O O . GLY B 1 165 ? 17.891 17.844 15.82 1 87.38 165 GLY B O 1
ATOM 2739 N N . GLN B 1 166 ? 15.664 18.062 15.43 1 86.56 166 GLN B N 1
ATOM 2740 C CA . GLN B 1 166 ? 15.594 19.375 16.078 1 86.56 166 GLN B CA 1
ATOM 2741 C C . GLN B 1 166 ? 15.617 19.219 17.609 1 86.56 166 GLN B C 1
ATOM 2743 O O . GLN B 1 166 ? 15.062 18.266 18.141 1 86.56 166 GLN B O 1
ATOM 2748 N N . LYS B 1 167 ? 16.531 20.047 18.219 1 73.81 167 LYS B N 1
ATOM 2749 C CA . LYS B 1 167 ? 16.594 20.078 19.688 1 73.81 167 LYS B CA 1
ATOM 2750 C C . LYS B 1 167 ? 15.273 20.531 20.281 1 73.81 167 LYS B C 1
ATOM 2752 O O . LYS B 1 167 ? 14.633 21.453 19.766 1 73.81 167 LYS B O 1
ATOM 2757 N N . LYS B 1 168 ? 14.484 19.734 21.016 1 60.34 168 LYS B N 1
ATOM 2758 C CA . LYS B 1 168 ? 13.273 20.125 21.719 1 60.34 168 LYS B CA 1
ATOM 2759 C C . LYS B 1 168 ? 13.461 21.484 22.406 1 60.34 168 LYS B C 1
ATOM 2761 O O . LYS B 1 168 ? 14.422 21.672 23.156 1 60.34 168 LYS B O 1
ATOM 2766 N N . SER B 1 169 ? 13.281 22.547 21.812 1 48.59 169 SER B N 1
ATOM 2767 C CA . SER B 1 169 ? 13.398 23.812 22.531 1 48.59 169 SER B CA 1
ATOM 2768 C C . SER B 1 169 ? 12.781 23.734 23.922 1 48.59 169 SER B C 1
ATOM 2770 O O . SER B 1 169 ? 11.742 23.094 24.109 1 48.59 169 SER B O 1
ATOM 2772 N N . GLN B 1 170 ? 13.555 23.828 24.953 1 43.97 170 GLN B N 1
ATOM 2773 C CA . GLN B 1 170 ? 13.219 24.062 26.359 1 43.97 170 GLN B CA 1
ATOM 2774 C C . GLN B 1 170 ? 12.164 25.156 26.5 1 43.97 170 GLN B C 1
ATOM 2776 O O . GLN B 1 170 ? 12.492 26.312 26.766 1 43.97 170 GLN B O 1
ATOM 2781 N N . ARG B 1 171 ? 11.32 25.5 25.609 1 40.81 171 ARG B N 1
ATOM 2782 C CA . ARG B 1 171 ? 10.414 26.609 25.859 1 40.81 171 ARG B CA 1
ATOM 2783 C C . ARG B 1 171 ? 9.758 26.484 27.219 1 40.81 171 ARG B C 1
ATOM 2785 O O . ARG B 1 171 ? 9.641 27.484 27.953 1 40.81 171 ARG B O 1
ATOM 2792 N N . ALA B 1 172 ? 8.773 25.562 27.438 1 46.16 172 ALA B N 1
ATOM 2793 C CA . ALA B 1 172 ? 7.684 25.875 28.359 1 46.16 172 ALA B CA 1
ATOM 2794 C C . ALA B 1 172 ? 8.18 25.906 29.812 1 46.16 172 ALA B C 1
ATOM 2796 O O . ALA B 1 172 ? 7.379 25.875 30.75 1 46.16 172 ALA B O 1
ATOM 2797 N N . LYS B 1 173 ? 9.43 25.75 30.094 1 42 173 LYS B N 1
ATOM 2798 C CA . LYS B 1 173 ? 9.523 25.828 31.547 1 42 173 LYS B CA 1
ATOM 2799 C C . LYS B 1 173 ? 9.219 27.25 32.031 1 42 173 LYS B C 1
ATOM 2801 O O . LYS B 1 173 ? 9.43 27.562 33.188 1 42 173 LYS B O 1
ATOM 2806 N N . LEU B 1 174 ? 9.094 28.219 31.078 1 34.62 174 LEU B N 1
ATOM 2807 C CA . LEU B 1 174 ? 8.914 29.469 31.781 1 34.62 174 LEU B CA 1
ATOM 2808 C C . LEU B 1 174 ? 7.508 29.594 32.344 1 34.62 174 LEU B C 1
ATOM 2810 O O . LEU B 1 174 ? 7.203 30.531 33.094 1 34.62 174 LEU B O 1
ATOM 2814 N N . THR B 1 175 ? 6.48 28.719 31.953 1 30.55 175 THR B N 1
ATOM 2815 C CA . THR B 1 175 ? 5.352 28.969 32.844 1 30.55 175 THR B CA 1
ATOM 2816 C C . THR B 1 175 ? 5.477 28.156 34.125 1 30.55 175 THR B C 1
ATOM 2818 O O . THR B 1 175 ? 5.992 27.031 34.094 1 30.55 175 THR B O 1
#

InterPro domains:
  IPR056121 Domain of unknown function DUF7704 [PF24803] (6-158)
  IPR056121 Domain of unknown function DUF7704 [PTHR37019] (5-161)

Radius of gyration: 21.62 Å; Cα contacts (8 Å, |Δi|>4): 439; chains: 2; bounding box: 47×72×55 Å

Secondary structure (DSSP, 8-state):
---TTTTS-HHHHIIIIIIHHHHHHHHHHHHHTSS-HHHHHHTTTT-SSPPPSSPPHHHHHHHHHHHHHHHHHHHHHHHHHHHHHHH-TT-HHHHHHHHHHHHHHHHHHHHHHHHHHHHHS-HHHHT-GGG--HHHHIIIIIHHHHHHHHHHHHHTTTS--SSTT------GGG-/---TTTTS-HHHHIIIIIIHHHHHHHHHHHHHTSS-HHHHHHTTTT-SSPPPSSPPHHHHHHHHHHHHHHHHHHHHHHHHHHHHHHH-TT-HHHHHHHHHHHHHHHHHHHHHHHHHHHHHS-HHHHT-GGG--HHHHIIIIIHHHHHHHHHHHHHTTTS--SSTT------GGG-

Nearest PDB structures (foldseek):
  7q83-assembly1_B  TM=3.496E-01  e=7.054E+00  Saccharomyces cerevisiae S288C